Protein AF-A0A938KJ79-F1 (afdb_monomer_lite)

Sequence (194 aa):
GHGGDATPMFFPQIVSGIHYGGGETQPTRREFDVAIQGEGFFEVQRPDGSRVYTRSGEFRLRPDRTLVTSSGDEVMSDAGTPIVLLPNGGRVVINQDGMLAQGTAPLGRLAVRRIADTSQLRPVAGGYFVLPPGTPPPESVEDPELLQGYLEASNVTPLREMVDLVLISRAYEANQKVISSVEHQIQKTLDALG

Secondary structure (DSSP, 8-state):
--------------------S-PPEEE---TTBEEEESS-EEEEE-TTS-EEEES--BEEE-TTSBEEETT-PEEBBTTSSB-BPPTT---EEE-TT-EEEETTEEEEEB-EEE-S-GGG-EEETTTEEEPPTTSPPPEE-SS-EEEETEEE---S--TTTTS--SSSHHHHHHHHHHHHHHHHHHHHHHHT--

pLDDT: mean 75.23, std 18.81, range [36.97, 96.62]

Structure (mmCIF, N/CA/C/O backbone):
data_AF-A0A938KJ79-F1
#
_entry.id   AF-A0A938KJ79-F1
#
loop_
_atom_site.group_PDB
_atom_site.id
_atom_site.type_symbol
_atom_site.label_atom_id
_atom_site.label_alt_id
_atom_site.label_comp_id
_atom_site.label_asym_id
_atom_site.label_entity_id
_atom_site.label_seq_id
_atom_site.pdbx_PDB_ins_code
_atom_site.Cartn_x
_atom_site.Cartn_y
_atom_site.Cartn_z
_atom_site.occupancy
_atom_site.B_iso_or_equiv
_atom_site.auth_seq_id
_atom_site.auth_comp_id
_atom_site.auth_asym_id
_atom_site.auth_atom_id
_atom_site.pdbx_PDB_model_num
ATOM 1 N N . GLY A 1 1 ? 31.270 -58.008 -22.723 1.00 40.50 1 GLY A N 1
ATOM 2 C CA . GLY A 1 1 ? 31.380 -56.692 -23.376 1.00 40.50 1 GLY A CA 1
ATOM 3 C C . GLY A 1 1 ? 30.170 -55.873 -22.999 1.00 40.50 1 GLY A C 1
ATOM 4 O O . GLY A 1 1 ? 29.066 -56.362 -23.179 1.00 40.50 1 GLY A O 1
ATOM 5 N N . HIS A 1 2 ? 30.386 -54.707 -22.394 1.00 44.09 2 HIS A N 1
ATOM 6 C CA . HIS A 1 2 ? 29.352 -53.725 -22.068 1.00 44.09 2 HIS A CA 1
ATOM 7 C C . HIS A 1 2 ? 28.927 -52.963 -23.333 1.00 44.09 2 HIS A C 1
ATOM 9 O O . HIS A 1 2 ? 29.790 -52.519 -24.085 1.00 44.09 2 HIS A O 1
ATOM 15 N N . GLY A 1 3 ? 27.622 -52.793 -23.540 1.00 42.28 3 GLY A N 1
ATOM 16 C CA . GLY A 1 3 ? 27.045 -51.840 -24.489 1.00 42.28 3 GLY A CA 1
ATOM 17 C C . GLY A 1 3 ? 26.013 -51.018 -23.732 1.00 42.28 3 GLY A C 1
ATOM 18 O O . GLY A 1 3 ? 24.968 -51.548 -23.372 1.00 42.28 3 GLY A O 1
ATOM 19 N N . GLY A 1 4 ? 26.392 -49.788 -23.382 1.00 42.53 4 GLY A N 1
ATOM 20 C CA . GLY A 1 4 ? 25.652 -48.902 -22.490 1.00 42.53 4 GLY A CA 1
ATOM 21 C C . GLY A 1 4 ? 24.355 -48.385 -23.100 1.00 42.53 4 GLY A C 1
ATOM 22 O O . GLY A 1 4 ? 24.338 -47.888 -24.223 1.00 42.53 4 GLY A O 1
ATOM 23 N N . ASP A 1 5 ? 23.296 -48.495 -22.307 1.00 50.84 5 ASP A N 1
ATOM 24 C CA . ASP A 1 5 ? 22.014 -47.837 -22.504 1.00 50.84 5 ASP A CA 1
ATOM 25 C C . ASP A 1 5 ? 22.178 -46.353 -22.140 1.00 50.84 5 ASP A C 1
ATOM 27 O O . ASP A 1 5 ? 22.480 -46.007 -20.995 1.00 50.84 5 ASP A O 1
ATOM 31 N N . ALA A 1 6 ? 22.090 -45.473 -23.136 1.00 49.12 6 ALA A N 1
ATOM 32 C CA . ALA A 1 6 ? 22.179 -44.033 -22.940 1.00 49.12 6 ALA A CA 1
ATOM 33 C C . ALA A 1 6 ? 20.764 -43.464 -22.819 1.00 49.12 6 ALA A C 1
ATOM 35 O O . ALA A 1 6 ? 20.199 -42.951 -23.784 1.00 49.12 6 ALA A O 1
ATOM 36 N N . THR A 1 7 ? 20.197 -43.545 -21.617 1.00 59.78 7 THR A N 1
ATOM 37 C CA . THR A 1 7 ? 18.989 -42.801 -21.256 1.00 59.78 7 THR A CA 1
ATOM 38 C C . THR A 1 7 ? 19.276 -41.305 -21.414 1.00 59.78 7 THR A C 1
ATOM 40 O O . THR A 1 7 ? 20.198 -40.801 -20.762 1.00 59.78 7 THR A O 1
ATOM 43 N N . PRO A 1 8 ? 18.531 -40.554 -22.243 1.00 47.78 8 PRO A N 1
ATOM 44 C CA . PRO A 1 8 ? 18.705 -39.114 -22.296 1.00 47.78 8 PRO A CA 1
ATOM 45 C C . PRO A 1 8 ? 18.272 -38.529 -20.948 1.00 47.78 8 PRO A C 1
ATOM 47 O O . PRO A 1 8 ? 17.094 -38.547 -20.593 1.00 47.78 8 PRO A O 1
ATOM 50 N N . MET A 1 9 ? 19.244 -38.025 -20.180 1.00 50.53 9 MET A N 1
ATOM 51 C CA . MET A 1 9 ? 18.982 -37.173 -19.025 1.00 50.53 9 MET A CA 1
ATOM 52 C C . MET A 1 9 ? 18.268 -35.914 -19.518 1.00 50.53 9 MET A C 1
ATOM 54 O O . MET A 1 9 ? 18.884 -35.000 -20.067 1.00 50.53 9 MET A O 1
ATOM 58 N N . PHE A 1 10 ? 16.951 -35.875 -19.327 1.00 47.69 10 PHE A N 1
ATOM 59 C CA . PHE A 1 10 ? 16.182 -34.644 -19.380 1.00 47.69 10 PHE A CA 1
ATOM 60 C C . PHE A 1 10 ? 16.607 -33.777 -18.195 1.00 47.69 10 PHE A C 1
ATOM 62 O O . PHE A 1 10 ? 16.169 -33.987 -17.066 1.00 47.69 10 PHE A O 1
ATOM 69 N N . PHE A 1 11 ? 17.474 -32.801 -18.448 1.00 45.41 11 PHE A N 1
ATOM 70 C CA . PHE A 1 11 ? 17.645 -31.684 -17.531 1.00 45.41 11 PHE A CA 1
ATOM 71 C C . PHE A 1 11 ? 16.404 -30.795 -17.666 1.00 45.41 11 PHE A C 1
ATOM 73 O O . PHE A 1 11 ? 16.192 -30.249 -18.756 1.00 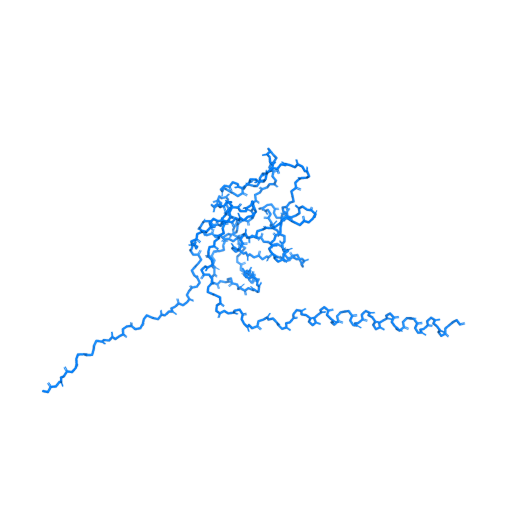45.41 11 PHE A O 1
ATOM 80 N N . PRO A 1 12 ? 15.563 -30.642 -16.624 1.00 38.25 12 PRO A N 1
ATOM 81 C CA . PRO A 1 12 ? 14.479 -29.676 -16.682 1.00 38.25 12 PRO A CA 1
ATOM 82 C C . PRO A 1 12 ? 15.095 -28.294 -16.909 1.00 38.25 12 PRO A C 1
ATOM 84 O O . PRO A 1 12 ? 15.898 -27.811 -16.111 1.00 38.25 12 PRO A O 1
ATOM 87 N N . GLN A 1 13 ? 14.760 -27.674 -18.040 1.00 39.69 13 GLN A N 1
ATOM 88 C CA . GLN A 1 13 ? 15.069 -26.272 -18.277 1.00 39.69 13 GLN A CA 1
ATOM 89 C C . GLN A 1 13 ? 14.256 -25.480 -17.254 1.00 39.69 13 GLN A C 1
ATOM 91 O O . GLN A 1 13 ? 13.028 -25.441 -17.339 1.00 39.69 13 GLN A O 1
ATOM 96 N N . ILE A 1 14 ? 14.922 -24.891 -16.260 1.00 36.97 14 ILE A N 1
ATOM 97 C CA . ILE A 1 14 ? 14.280 -23.959 -15.335 1.00 36.97 14 ILE A CA 1
ATOM 98 C C . ILE A 1 14 ? 13.974 -22.701 -16.149 1.00 36.97 14 ILE A C 1
ATOM 100 O O . ILE A 1 14 ? 14.779 -21.776 -16.233 1.00 36.97 14 ILE A O 1
ATOM 104 N N . VAL A 1 15 ? 12.811 -22.676 -16.794 1.00 37.69 15 VAL A N 1
ATOM 105 C CA . VAL A 1 15 ? 12.217 -21.425 -17.249 1.00 37.69 15 VAL A CA 1
ATOM 106 C C . VAL A 1 15 ? 11.801 -20.711 -15.972 1.00 37.69 15 VAL A C 1
ATOM 108 O O . VAL A 1 15 ? 10.790 -21.046 -15.364 1.00 37.69 15 VAL A O 1
ATOM 111 N N . SER A 1 16 ? 12.630 -19.777 -15.506 1.00 43.12 16 SER A N 1
ATOM 112 C CA . SER A 1 16 ? 12.266 -18.882 -14.410 1.00 43.12 16 SER A CA 1
ATOM 113 C C . SER A 1 16 ? 11.205 -17.910 -14.933 1.00 43.12 16 SER A C 1
ATOM 115 O O . SER A 1 16 ? 11.503 -16.797 -15.358 1.00 43.12 16 SER A O 1
ATOM 117 N N . GLY A 1 17 ? 9.962 -18.385 -14.990 1.00 39.59 17 GLY A N 1
ATOM 118 C CA . GLY A 1 17 ? 8.780 -17.551 -15.104 1.00 39.59 17 GLY A CA 1
ATOM 119 C C . GLY A 1 17 ? 8.444 -17.035 -13.713 1.00 39.59 17 GLY A C 1
ATOM 120 O O . GLY A 1 17 ? 8.368 -17.814 -12.764 1.00 39.59 17 GLY A O 1
ATOM 121 N N . ILE A 1 18 ? 8.280 -15.724 -13.569 1.00 44.69 18 ILE A N 1
ATOM 122 C CA . ILE A 1 18 ? 7.690 -15.167 -12.355 1.00 44.69 18 ILE A CA 1
ATOM 123 C C . ILE A 1 18 ? 6.227 -15.620 -12.367 1.00 44.69 18 ILE A C 1
ATOM 125 O O . ILE A 1 18 ? 5.431 -15.147 -13.177 1.00 44.69 18 ILE A O 1
ATOM 129 N N . HIS A 1 19 ? 5.892 -16.608 -11.540 1.00 44.25 19 HIS A N 1
ATOM 130 C CA . HIS A 1 19 ? 4.5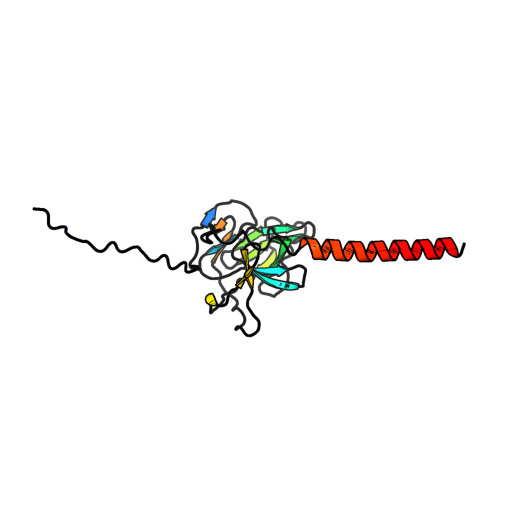25 -17.088 -11.401 1.00 44.25 19 HIS A CA 1
ATOM 131 C C . HIS A 1 19 ? 3.802 -16.183 -10.407 1.00 44.25 19 HIS A C 1
ATOM 133 O O . HIS A 1 19 ? 4.001 -16.286 -9.202 1.00 44.25 19 HIS A O 1
ATOM 139 N N . TYR A 1 20 ? 2.949 -15.301 -10.925 1.00 52.19 20 TYR A N 1
ATOM 140 C CA . TYR A 1 20 ? 2.082 -14.436 -10.120 1.00 52.19 20 TYR A CA 1
ATOM 141 C C . TYR A 1 20 ? 0.807 -15.163 -9.629 1.00 52.19 20 TYR A C 1
ATOM 143 O O . TYR A 1 20 ? -0.067 -14.546 -9.026 1.00 52.19 20 TYR A O 1
ATOM 151 N N . GLY A 1 21 ? 0.692 -16.481 -9.838 1.00 47.84 21 GLY A N 1
ATOM 152 C CA . GLY A 1 21 ? -0.309 -17.309 -9.156 1.00 47.84 21 GLY A CA 1
ATOM 153 C C . GLY A 1 21 ? 0.041 -17.419 -7.670 1.00 47.84 21 GLY A C 1
ATOM 154 O O . GLY A 1 21 ? 1.194 -17.702 -7.354 1.00 47.84 21 GLY A O 1
ATOM 155 N N . GLY A 1 22 ? -0.923 -17.116 -6.792 1.00 54.03 22 GLY A N 1
ATOM 156 C CA . GLY A 1 22 ? -0.725 -16.837 -5.361 1.00 54.03 22 GLY A CA 1
ATOM 157 C C . GLY A 1 22 ? 0.285 -17.735 -4.637 1.00 54.03 22 GLY A C 1
ATOM 158 O O . GLY A 1 22 ? 0.255 -18.960 -4.770 1.00 54.03 22 GLY A O 1
ATOM 159 N N . GLY A 1 23 ? 1.183 -17.108 -3.872 1.00 60.56 23 GLY A N 1
ATOM 160 C CA . GLY A 1 23 ? 2.089 -17.799 -2.957 1.00 60.56 23 GLY A CA 1
ATOM 161 C C . GLY A 1 23 ? 1.364 -18.406 -1.750 1.00 60.56 23 GLY A C 1
ATOM 162 O O . GLY A 1 23 ? 0.239 -18.035 -1.417 1.00 60.56 23 GLY A O 1
ATOM 163 N N . GLU A 1 24 ? 2.022 -19.350 -1.076 1.00 68.94 24 GLU A N 1
ATOM 164 C CA . GLU A 1 24 ? 1.551 -19.888 0.206 1.00 68.94 24 GLU A CA 1
ATOM 165 C C . GLU A 1 24 ? 1.448 -18.745 1.227 1.00 68.94 24 GLU A C 1
ATOM 167 O O . GLU A 1 24 ? 2.386 -17.972 1.363 1.00 68.94 24 GLU A O 1
ATOM 172 N N . THR A 1 25 ? 0.332 -18.574 1.932 1.00 76.12 25 THR A N 1
ATOM 173 C CA . THR A 1 25 ? 0.193 -17.488 2.917 1.00 76.12 25 THR A CA 1
ATOM 174 C C . THR A 1 25 ? 0.585 -17.965 4.312 1.00 76.12 25 THR A C 1
ATOM 176 O O . THR A 1 25 ? 0.246 -19.069 4.733 1.00 76.12 25 THR A O 1
ATOM 179 N N . GLN A 1 26 ? 1.309 -17.129 5.058 1.00 79.06 26 GLN A N 1
ATOM 180 C CA . GLN A 1 26 ? 1.762 -17.433 6.413 1.00 79.06 26 GLN A CA 1
ATOM 181 C C . GLN A 1 26 ? 1.067 -16.535 7.441 1.00 79.06 26 GLN A C 1
ATOM 183 O O . GLN A 1 26 ? 1.059 -15.313 7.274 1.00 79.06 26 GLN A O 1
ATOM 188 N N . PRO A 1 27 ? 0.511 -17.102 8.528 1.00 81.94 27 PRO A N 1
ATOM 189 C CA . PRO A 1 27 ? -0.109 -16.315 9.584 1.00 81.94 27 PRO A CA 1
ATOM 190 C C . PRO A 1 27 ? 0.950 -15.552 10.386 1.00 81.94 27 PRO A C 1
ATOM 192 O O . PRO A 1 27 ? 1.830 -16.151 11.005 1.00 81.94 27 PRO A O 1
ATOM 195 N N . THR A 1 28 ? 0.818 -14.231 10.463 1.00 83.69 28 THR A N 1
ATOM 196 C CA . THR A 1 28 ? 1.685 -13.358 11.272 1.00 83.69 28 THR A CA 1
ATOM 197 C C . THR A 1 28 ? 1.001 -12.848 12.535 1.00 83.69 28 THR A C 1
ATOM 199 O O . THR A 1 28 ? 1.676 -12.471 13.494 1.00 83.69 28 THR A O 1
ATOM 202 N N . ARG A 1 29 ? -0.342 -12.861 12.564 1.00 80.94 29 ARG A N 1
ATOM 203 C CA . ARG A 1 29 ? -1.186 -12.341 13.660 1.00 80.94 29 ARG A CA 1
ATOM 204 C C . ARG A 1 29 ? -0.973 -10.851 13.965 1.00 80.94 29 ARG A C 1
ATOM 206 O O . ARG A 1 29 ? -1.344 -10.388 15.044 1.00 80.94 29 ARG A O 1
ATOM 213 N N . ARG A 1 30 ? -0.396 -10.093 13.031 1.00 86.50 30 ARG A N 1
ATOM 214 C CA . ARG A 1 30 ? -0.276 -8.632 13.113 1.00 86.50 30 ARG A CA 1
ATOM 215 C C . ARG A 1 30 ? -1.496 -7.967 12.486 1.00 86.50 30 ARG A C 1
ATOM 217 O O . ARG A 1 30 ? -2.009 -8.431 11.479 1.00 86.50 30 ARG A O 1
ATOM 224 N N . GLU A 1 31 ? -1.958 -6.872 13.084 1.00 86.19 31 GLU A N 1
ATOM 225 C CA . GLU A 1 31 ? -3.207 -6.205 12.680 1.00 86.19 31 GLU A CA 1
ATOM 226 C C . GLU A 1 31 ? -3.162 -5.627 11.257 1.00 86.19 31 GLU A C 1
ATOM 228 O O . GLU A 1 31 ? -4.186 -5.592 10.581 1.00 86.19 31 GLU A O 1
ATOM 233 N N . PHE A 1 32 ? -1.985 -5.203 10.799 1.00 90.06 32 PHE A N 1
ATOM 234 C CA . PHE A 1 32 ? -1.803 -4.513 9.518 1.00 90.06 32 PHE A CA 1
ATOM 235 C C . PHE A 1 32 ? -1.155 -5.373 8.437 1.00 90.06 32 PHE A C 1
ATOM 237 O O . PHE A 1 32 ? -0.948 -4.890 7.328 1.00 90.06 32 PHE A O 1
ATOM 244 N N . ASP A 1 33 ? -0.848 -6.630 8.747 1.00 91.25 33 ASP A N 1
ATOM 245 C CA . ASP A 1 33 ? -0.339 -7.553 7.744 1.00 91.25 33 ASP A CA 1
ATOM 246 C C . ASP A 1 33 ? -1.525 -8.068 6.928 1.00 91.25 33 ASP A C 1
ATOM 248 O O . ASP A 1 33 ? -2.510 -8.547 7.498 1.00 91.25 33 ASP A O 1
ATOM 252 N N . VAL A 1 34 ? -1.459 -7.944 5.608 1.00 91.00 34 VAL A N 1
ATOM 253 C CA . VAL A 1 34 ? -2.528 -8.377 4.705 1.00 91.00 34 VAL A CA 1
ATOM 254 C C . VAL A 1 34 ? -1.930 -9.160 3.547 1.00 91.00 34 VAL A C 1
ATOM 256 O O . VAL A 1 34 ? -1.039 -8.677 2.857 1.00 91.00 34 VAL A O 1
ATOM 259 N N . ALA A 1 35 ? -2.446 -10.354 3.286 1.00 90.69 35 ALA A N 1
ATOM 260 C CA . ALA A 1 35 ? -2.100 -11.110 2.089 1.00 90.69 35 ALA A CA 1
ATOM 261 C C . ALA A 1 35 ? -3.214 -10.992 1.045 1.00 90.69 35 ALA A C 1
ATOM 263 O O . ALA A 1 35 ? -4.392 -10.958 1.402 1.00 90.69 35 ALA A O 1
ATOM 264 N N . ILE A 1 36 ? -2.840 -10.961 -0.235 1.00 89.75 36 ILE A N 1
ATOM 265 C CA . ILE A 1 36 ? -3.778 -11.122 -1.351 1.00 89.75 36 ILE A CA 1
ATOM 266 C C . ILE A 1 36 ? -3.838 -12.612 -1.678 1.00 89.75 36 ILE A C 1
ATOM 268 O O . ILE A 1 36 ? -2.816 -13.241 -1.944 1.00 89.75 36 ILE A O 1
ATOM 272 N N . GLN A 1 37 ? -5.035 -13.176 -1.677 1.00 85.00 37 GLN A N 1
ATOM 273 C CA . GLN A 1 37 ? -5.306 -14.503 -2.194 1.00 85.00 37 GLN A CA 1
ATOM 274 C C . GLN A 1 37 ? -5.720 -14.364 -3.667 1.00 85.00 37 GLN A C 1
ATOM 276 O O . GLN A 1 37 ? -6.691 -13.696 -4.005 1.00 85.00 37 GLN A O 1
ATOM 281 N N . GLY A 1 38 ? -4.930 -14.944 -4.573 1.00 82.31 38 GLY A N 1
ATOM 282 C CA . GLY A 1 38 ? -5.180 -14.873 -6.016 1.00 82.31 38 GLY A CA 1
ATOM 283 C C . GLY A 1 38 ? -4.369 -13.798 -6.744 1.00 82.31 38 GLY A C 1
ATOM 284 O O . GLY A 1 38 ? -3.188 -13.583 -6.464 1.00 82.31 38 GLY A O 1
ATOM 285 N N . GLU A 1 39 ? -4.972 -13.188 -7.763 1.00 82.50 39 GLU A N 1
ATOM 286 C CA . GLU A 1 39 ? -4.310 -12.212 -8.631 1.00 82.50 39 GLU A CA 1
ATOM 287 C C . GLU A 1 39 ? -4.536 -10.779 -8.156 1.00 82.50 39 GLU A C 1
ATOM 289 O O . GLU A 1 39 ? -5.630 -10.408 -7.739 1.00 82.50 39 GLU A O 1
ATOM 294 N N . GLY A 1 40 ? -3.502 -9.950 -8.285 1.00 88.62 40 GLY A N 1
ATOM 295 C CA . GLY A 1 40 ? -3.565 -8.548 -7.898 1.00 88.62 40 GLY A CA 1
ATOM 296 C C . GLY A 1 40 ? -2.306 -8.064 -7.198 1.00 88.62 40 GLY A C 1
ATOM 297 O O . GLY A 1 40 ? -1.429 -8.847 -6.813 1.00 88.62 40 GLY A O 1
ATOM 298 N N . PHE A 1 41 ? -2.238 -6.745 -7.069 1.00 91.50 41 PHE A N 1
ATOM 299 C CA . PHE A 1 41 ? -1.198 -6.011 -6.366 1.00 91.50 41 PHE A CA 1
ATOM 300 C C . PHE A 1 41 ? -1.840 -4.860 -5.595 1.00 91.50 41 PHE A C 1
ATOM 302 O O . PHE A 1 41 ? -2.771 -4.224 -6.091 1.00 91.50 41 PHE A O 1
ATOM 309 N N . PHE A 1 42 ? -1.319 -4.558 -4.414 1.00 94.56 42 PHE A N 1
ATOM 310 C CA . PHE A 1 42 ? -1.636 -3.329 -3.703 1.00 94.56 42 PHE A CA 1
ATOM 311 C C . PHE A 1 42 ? -1.046 -2.134 -4.448 1.00 94.56 42 PHE A C 1
ATOM 313 O O . PHE A 1 42 ? 0.128 -2.154 -4.822 1.00 94.56 42 PHE A O 1
ATOM 320 N N . GLU A 1 43 ? -1.843 -1.089 -4.640 1.00 95.50 43 GLU A N 1
ATOM 321 C CA . GLU A 1 43 ? -1.363 0.203 -5.124 1.00 95.50 43 GLU A CA 1
ATOM 322 C C . GLU A 1 43 ? -0.877 1.056 -3.947 1.00 95.50 43 GLU A C 1
ATOM 324 O O . GLU A 1 43 ? -1.578 1.238 -2.948 1.00 95.50 43 GLU A O 1
ATOM 329 N N . VAL A 1 44 ? 0.330 1.600 -4.073 1.00 95.56 44 VAL A N 1
ATOM 330 C CA . VAL A 1 44 ? 0.930 2.490 -3.078 1.00 95.56 44 VAL A CA 1
ATOM 331 C C . VAL A 1 44 ? 1.492 3.741 -3.751 1.00 95.56 44 VAL A C 1
ATOM 333 O O . VAL A 1 44 ? 1.827 3.738 -4.940 1.00 95.56 44 VAL A O 1
ATOM 336 N N . GLN A 1 45 ? 1.585 4.829 -2.995 1.00 94.31 45 GLN A N 1
ATOM 337 C CA . GLN A 1 45 ? 2.157 6.091 -3.439 1.00 94.31 45 GLN A CA 1
ATOM 338 C C . GLN A 1 45 ? 3.505 6.338 -2.789 1.00 94.31 45 GLN A C 1
ATOM 340 O O . GLN A 1 45 ? 3.636 6.360 -1.566 1.00 94.31 45 GLN A O 1
ATOM 345 N N . ARG A 1 46 ? 4.505 6.586 -3.627 1.00 90.62 46 ARG A N 1
ATOM 346 C CA . ARG A 1 46 ? 5.812 7.035 -3.166 1.00 90.62 46 ARG A CA 1
ATOM 347 C C . ARG A 1 46 ? 5.776 8.504 -2.738 1.00 90.62 46 ARG A C 1
ATOM 349 O O . ARG A 1 46 ? 4.926 9.256 -3.214 1.00 90.62 46 ARG A O 1
ATOM 356 N N . PRO A 1 47 ? 6.748 8.963 -1.931 1.00 87.88 47 PRO A N 1
ATOM 357 C CA . PRO A 1 47 ? 6.864 10.372 -1.551 1.00 87.88 47 PRO A CA 1
ATOM 358 C C . PRO A 1 47 ? 6.984 11.354 -2.729 1.00 87.88 47 PRO A C 1
ATOM 360 O O . PRO A 1 47 ? 6.667 12.529 -2.579 1.00 87.88 47 PRO A O 1
ATOM 363 N N . ASP A 1 48 ? 7.434 10.891 -3.901 1.00 86.00 48 ASP A N 1
ATOM 364 C CA . ASP A 1 48 ? 7.495 11.681 -5.140 1.00 86.00 48 ASP A CA 1
ATOM 365 C C . ASP A 1 48 ? 6.135 11.804 -5.862 1.00 86.00 48 ASP A C 1
ATOM 367 O O . ASP A 1 48 ? 6.039 12.442 -6.911 1.00 86.00 48 ASP A O 1
ATOM 371 N N . GLY A 1 49 ? 5.081 11.195 -5.310 1.00 87.62 49 GLY A N 1
ATOM 372 C CA . GLY A 1 49 ? 3.729 11.167 -5.855 1.00 87.62 49 GLY A CA 1
ATOM 373 C C . GLY A 1 49 ? 3.471 10.040 -6.859 1.00 87.62 49 GLY A C 1
ATOM 374 O O . GLY A 1 49 ? 2.317 9.851 -7.254 1.00 87.62 49 GLY A O 1
ATOM 375 N N . SER A 1 50 ? 4.491 9.274 -7.259 1.00 89.56 50 SER A N 1
ATOM 376 C CA . SER A 1 50 ? 4.343 8.183 -8.226 1.00 89.56 50 SER A CA 1
ATOM 377 C C . SER A 1 50 ? 3.580 6.989 -7.643 1.00 89.56 50 SER A C 1
ATOM 379 O O . SER A 1 50 ? 3.711 6.653 -6.463 1.00 89.56 50 SER A O 1
ATOM 381 N N . ARG A 1 51 ? 2.763 6.340 -8.483 1.00 91.69 51 ARG A N 1
ATOM 382 C CA . ARG A 1 51 ? 2.050 5.102 -8.140 1.00 91.69 51 ARG A CA 1
ATOM 383 C C . ARG A 1 51 ? 2.929 3.901 -8.452 1.00 91.69 51 ARG A C 1
ATOM 385 O O . ARG A 1 51 ? 3.418 3.768 -9.576 1.00 91.69 51 ARG A O 1
ATOM 392 N N . VAL A 1 52 ? 3.098 3.023 -7.475 1.00 92.69 52 VAL A N 1
ATOM 393 C CA . VAL A 1 52 ? 3.797 1.745 -7.632 1.00 92.69 52 VAL A CA 1
ATOM 394 C C . VAL A 1 52 ? 2.949 0.622 -7.047 1.00 92.69 52 VAL A C 1
ATOM 396 O O . VAL A 1 52 ? 2.036 0.863 -6.261 1.00 92.69 52 VAL A O 1
ATOM 399 N N . TYR A 1 53 ? 3.239 -0.610 -7.449 1.00 92.50 53 TYR A N 1
ATOM 400 C CA . TYR A 1 53 ? 2.440 -1.779 -7.093 1.00 92.50 53 TYR A CA 1
ATOM 401 C C . TYR A 1 53 ? 3.275 -2.767 -6.283 1.00 92.50 53 TYR A C 1
ATOM 403 O O . TYR A 1 53 ? 4.469 -2.912 -6.533 1.00 92.50 53 TYR A O 1
ATOM 411 N N . THR A 1 54 ? 2.684 -3.464 -5.319 1.00 90.50 54 THR A N 1
ATOM 412 C CA . THR A 1 54 ? 3.386 -4.485 -4.525 1.00 90.50 54 THR A CA 1
ATOM 413 C C . THR A 1 54 ? 2.468 -5.626 -4.123 1.00 90.50 54 THR A C 1
ATOM 415 O O . THR A 1 54 ? 1.258 -5.454 -4.023 1.00 90.50 54 THR A O 1
ATOM 418 N N . ARG A 1 55 ? 3.047 -6.799 -3.872 1.00 88.94 55 ARG A N 1
ATOM 419 C CA . ARG A 1 55 ? 2.366 -7.893 -3.162 1.00 88.94 55 ARG A CA 1
ATOM 420 C C . ARG A 1 55 ? 2.703 -7.954 -1.679 1.00 88.94 55 ARG A C 1
ATOM 422 O O . ARG A 1 55 ? 2.028 -8.643 -0.923 1.00 88.94 55 ARG A O 1
ATOM 429 N N . SER A 1 56 ? 3.714 -7.207 -1.245 1.00 87.69 56 SER A N 1
ATOM 430 C CA . SER A 1 56 ? 4.086 -7.117 0.159 1.00 87.69 56 SER A CA 1
ATOM 431 C C . SER A 1 56 ? 3.028 -6.324 0.918 1.00 87.69 56 SER A C 1
ATOM 433 O O . SER A 1 56 ? 2.992 -5.099 0.830 1.00 87.69 56 SER A O 1
ATOM 435 N N . GLY A 1 57 ? 2.188 -7.014 1.682 1.00 90.31 57 GLY A N 1
ATOM 436 C CA . GLY A 1 57 ? 1.206 -6.374 2.555 1.00 90.31 57 GLY A CA 1
ATOM 437 C C . GLY A 1 57 ? 1.649 -6.254 4.009 1.00 90.31 57 GLY A C 1
ATOM 438 O O . GLY A 1 57 ? 0.808 -6.281 4.899 1.00 90.31 57 GLY A O 1
ATOM 439 N N . GLU A 1 58 ? 2.957 -6.141 4.278 1.00 91.06 58 GLU A N 1
ATOM 440 C CA . GLU A 1 58 ? 3.450 -5.737 5.603 1.00 91.06 58 GLU A CA 1
ATOM 441 C C . GLU A 1 58 ? 3.275 -4.218 5.752 1.00 91.06 58 GLU A C 1
ATOM 443 O O . GLU A 1 58 ? 4.163 -3.429 5.401 1.00 91.06 58 GLU A O 1
ATOM 448 N N . PHE A 1 59 ? 2.114 -3.802 6.258 1.00 93.12 59 PHE A N 1
ATOM 449 C CA . PHE A 1 59 ? 1.809 -2.393 6.476 1.00 93.12 59 PHE A CA 1
ATOM 450 C C . PHE A 1 59 ? 2.052 -1.961 7.922 1.00 93.12 59 PHE A C 1
ATOM 452 O O . PHE A 1 59 ? 2.094 -2.750 8.868 1.00 93.12 59 PHE A O 1
ATOM 459 N N . ARG A 1 60 ? 2.246 -0.657 8.102 1.00 91.56 60 ARG A N 1
ATOM 460 C CA . ARG A 1 60 ? 2.523 -0.006 9.380 1.00 91.56 60 ARG A CA 1
ATOM 461 C C . ARG A 1 60 ? 1.757 1.298 9.468 1.00 91.56 60 ARG A C 1
ATOM 463 O O . ARG A 1 60 ? 1.442 1.925 8.463 1.00 91.56 60 ARG A O 1
ATOM 470 N N . LEU A 1 61 ? 1.495 1.724 10.695 1.00 91.50 61 LEU A N 1
ATOM 471 C CA . LEU A 1 61 ? 0.873 3.010 10.958 1.00 91.50 61 LEU A CA 1
ATOM 472 C C . LEU A 1 61 ? 1.955 4.058 11.232 1.00 91.50 61 LEU A C 1
ATOM 474 O O . LEU A 1 61 ? 2.752 3.904 12.161 1.00 91.50 61 LEU A O 1
ATOM 478 N N . ARG A 1 62 ? 1.987 5.122 10.432 1.00 90.00 62 ARG A N 1
ATOM 479 C CA . ARG A 1 62 ? 2.857 6.286 10.645 1.00 90.00 62 ARG A CA 1
ATOM 480 C C . ARG A 1 62 ? 2.263 7.192 11.755 1.00 90.00 62 ARG A C 1
ATOM 482 O O . ARG A 1 62 ? 1.069 7.089 12.041 1.00 90.00 62 ARG A O 1
ATOM 489 N N . PRO A 1 63 ? 3.049 8.063 12.434 1.00 89.19 63 PRO A N 1
ATOM 490 C CA . PRO A 1 63 ? 2.533 8.924 13.513 1.00 89.19 63 PRO A CA 1
ATOM 491 C C . PRO A 1 63 ? 1.375 9.862 13.133 1.00 89.19 63 PRO A C 1
ATOM 493 O O . PRO A 1 63 ? 0.571 10.222 13.988 1.00 89.19 63 PRO A O 1
ATOM 496 N N . ASP A 1 64 ? 1.271 10.230 11.858 1.00 87.75 64 ASP A N 1
ATOM 497 C CA . ASP A 1 64 ? 0.152 10.979 11.267 1.00 87.75 64 ASP A CA 1
ATOM 498 C C . ASP A 1 64 ? -1.110 10.120 11.049 1.00 87.75 64 ASP A C 1
ATOM 500 O O . ASP A 1 64 ? -2.129 10.625 10.587 1.00 87.75 64 ASP A O 1
ATOM 504 N N . ARG A 1 65 ? -1.062 8.839 11.440 1.00 91.31 65 ARG A N 1
ATOM 505 C CA . ARG A 1 65 ? -2.108 7.819 11.284 1.00 91.31 65 ARG A CA 1
ATOM 506 C C . ARG A 1 65 ? -2.326 7.357 9.844 1.00 91.31 65 ARG A C 1
ATOM 508 O O . ARG A 1 65 ? -3.332 6.698 9.577 1.00 91.31 65 ARG A O 1
ATOM 515 N N . THR A 1 66 ? -1.394 7.645 8.944 1.00 93.25 66 THR A N 1
ATOM 516 C CA . THR A 1 66 ? -1.417 7.131 7.574 1.00 93.25 66 THR A CA 1
ATOM 517 C C . THR A 1 66 ? -0.919 5.687 7.557 1.00 93.25 66 THR A C 1
ATOM 519 O O . THR A 1 66 ? 0.087 5.354 8.196 1.00 93.25 66 THR A O 1
ATOM 522 N N . LEU A 1 67 ? -1.630 4.815 6.845 1.00 93.50 67 LEU A N 1
ATOM 523 C CA . LEU A 1 67 ? -1.194 3.448 6.592 1.00 93.50 67 LEU A CA 1
ATOM 524 C C . LEU A 1 67 ? -0.106 3.470 5.516 1.00 93.50 67 LEU A C 1
ATOM 526 O O . LEU A 1 67 ? -0.309 3.988 4.419 1.00 93.50 67 LEU A O 1
ATOM 530 N N . VAL A 1 68 ? 1.056 2.918 5.842 1.00 93.81 68 VAL A N 1
ATOM 531 C CA . VAL A 1 68 ? 2.242 2.934 4.985 1.00 93.81 68 VAL A CA 1
ATOM 532 C C . VAL A 1 68 ? 2.876 1.552 4.885 1.00 93.81 68 VAL A C 1
ATOM 534 O O . VAL A 1 68 ? 2.673 0.702 5.749 1.00 93.81 68 VAL A O 1
ATOM 537 N N . THR A 1 69 ? 3.678 1.313 3.857 1.00 91.56 69 THR A N 1
ATOM 538 C CA . THR A 1 69 ? 4.514 0.112 3.742 1.00 91.56 69 THR A CA 1
ATOM 539 C C . THR A 1 69 ? 5.708 0.158 4.701 1.00 91.56 69 THR A C 1
ATOM 541 O O . THR A 1 69 ? 5.991 1.174 5.343 1.00 91.56 69 THR A O 1
ATOM 544 N N . SER A 1 70 ? 6.477 -0.931 4.769 1.00 87.06 70 SER A N 1
ATOM 545 C CA . SER A 1 70 ? 7.749 -0.979 5.502 1.00 87.06 70 SER A CA 1
ATOM 546 C C . SER A 1 70 ? 8.786 0.048 5.016 1.00 87.06 70 SER A C 1
ATOM 548 O O . SER A 1 70 ? 9.605 0.500 5.818 1.00 87.06 70 SER A O 1
ATOM 550 N N . SER A 1 71 ? 8.724 0.455 3.742 1.00 85.06 71 SER A N 1
ATOM 551 C CA . SER A 1 71 ? 9.548 1.521 3.150 1.00 85.06 71 SER A CA 1
ATOM 552 C C . SER A 1 71 ? 8.991 2.930 3.382 1.00 85.06 71 SER A C 1
ATOM 554 O O . SER A 1 71 ? 9.663 3.911 3.071 1.00 85.06 71 SER A O 1
ATOM 556 N N . GLY A 1 72 ? 7.796 3.044 3.966 1.00 88.19 72 GLY A N 1
ATOM 557 C CA . GLY A 1 72 ? 7.140 4.315 4.248 1.00 88.19 72 GLY A CA 1
ATOM 558 C C . GLY A 1 72 ? 6.308 4.866 3.091 1.00 88.19 72 GLY A C 1
ATOM 559 O O . GLY A 1 72 ? 5.918 6.025 3.173 1.00 88.19 72 GLY A O 1
ATOM 560 N N . ASP A 1 73 ? 6.017 4.075 2.058 1.00 91.94 73 ASP A N 1
ATOM 561 C CA . ASP A 1 73 ? 5.139 4.472 0.950 1.00 91.94 73 ASP A CA 1
ATOM 562 C C . ASP A 1 73 ? 3.669 4.386 1.379 1.00 91.94 73 ASP A C 1
ATOM 564 O O . ASP A 1 73 ? 3.295 3.489 2.131 1.00 91.94 73 ASP A O 1
ATOM 568 N N . GLU A 1 74 ? 2.828 5.315 0.939 1.00 95.81 74 GLU A N 1
ATOM 569 C CA . GLU A 1 74 ? 1.445 5.438 1.409 1.00 95.81 74 GLU A CA 1
ATOM 570 C C . GLU A 1 74 ? 0.536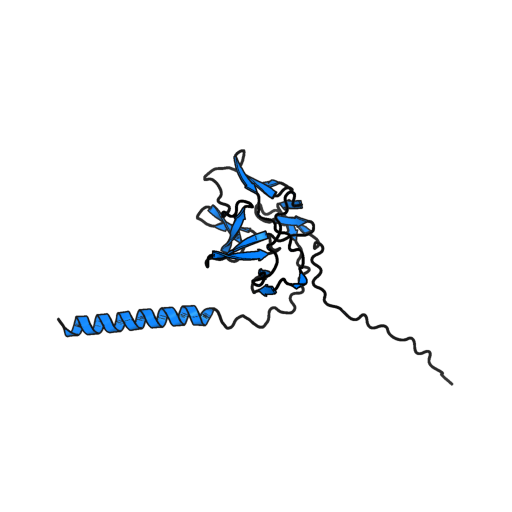 4.414 0.735 1.00 95.81 74 GLU A C 1
ATOM 572 O O . GLU A 1 74 ? 0.518 4.291 -0.488 1.00 95.81 74 GLU A O 1
ATOM 577 N N . VAL A 1 75 ? -0.235 3.672 1.529 1.00 96.06 75 VAL A N 1
ATOM 578 C CA . VAL A 1 75 ? -1.173 2.677 1.006 1.00 96.06 75 VAL A CA 1
ATOM 579 C C . VAL A 1 75 ? -2.419 3.382 0.495 1.00 96.06 75 VAL A C 1
ATOM 581 O O . VAL A 1 75 ? -3.047 4.166 1.214 1.00 96.06 75 VAL A O 1
ATOM 584 N N . MET A 1 76 ? -2.785 3.088 -0.749 1.00 96.62 76 MET A N 1
ATOM 585 C CA . MET A 1 76 ? -3.885 3.764 -1.417 1.00 96.62 76 MET A CA 1
ATOM 586 C C . MET A 1 76 ? -5.214 3.064 -1.175 1.00 96.62 76 MET A C 1
ATOM 588 O O . MET A 1 76 ? -5.302 1.836 -1.102 1.00 96.62 76 MET A O 1
ATOM 592 N N . SER A 1 77 ? -6.269 3.865 -1.081 1.00 95.00 77 SER A N 1
ATOM 593 C CA . SER A 1 77 ? -7.639 3.389 -1.208 1.00 95.00 77 SER A CA 1
ATOM 594 C C . SER A 1 77 ? -8.049 3.299 -2.676 1.00 95.00 77 SER A C 1
ATOM 596 O O . SER A 1 77 ? -7.478 3.984 -3.527 1.00 95.00 77 SER A O 1
ATOM 598 N N . ASP A 1 78 ? -9.070 2.500 -2.986 1.00 91.62 78 ASP A N 1
ATOM 599 C CA . ASP A 1 78 ? -9.620 2.384 -4.346 1.00 91.62 78 ASP A CA 1
ATOM 600 C C . ASP A 1 78 ? -10.126 3.737 -4.898 1.00 91.62 78 ASP A C 1
ATOM 602 O O . ASP A 1 78 ? -10.053 3.991 -6.098 1.00 91.62 78 ASP A O 1
ATOM 606 N N . ALA A 1 79 ? -10.497 4.671 -4.011 1.00 89.12 79 ALA A N 1
ATOM 607 C CA . ALA A 1 79 ? -10.832 6.057 -4.350 1.00 89.12 79 ALA A CA 1
ATOM 608 C C . ALA A 1 79 ? -9.612 6.932 -4.726 1.00 89.12 79 ALA A C 1
ATOM 610 O O . ALA A 1 79 ? -9.766 8.114 -5.034 1.00 89.12 79 ALA A O 1
ATOM 611 N N . GLY A 1 80 ? -8.394 6.386 -4.687 1.00 90.19 80 GLY A N 1
ATOM 612 C CA . GLY A 1 80 ? -7.161 7.071 -5.076 1.00 90.19 80 GLY A CA 1
ATOM 613 C C . GLY A 1 80 ? -6.572 7.999 -4.009 1.00 90.19 80 GLY A C 1
ATOM 614 O O . GLY A 1 80 ? -5.674 8.785 -4.324 1.00 90.19 80 GLY A O 1
ATOM 615 N N . THR A 1 81 ? -7.029 7.911 -2.756 1.00 93.81 81 THR A N 1
ATOM 616 C CA . THR A 1 81 ? -6.507 8.684 -1.611 1.00 93.81 81 THR A CA 1
ATOM 617 C C . THR A 1 81 ? -5.781 7.790 -0.598 1.00 93.81 81 THR A C 1
ATOM 619 O O . THR A 1 81 ? -6.160 6.623 -0.458 1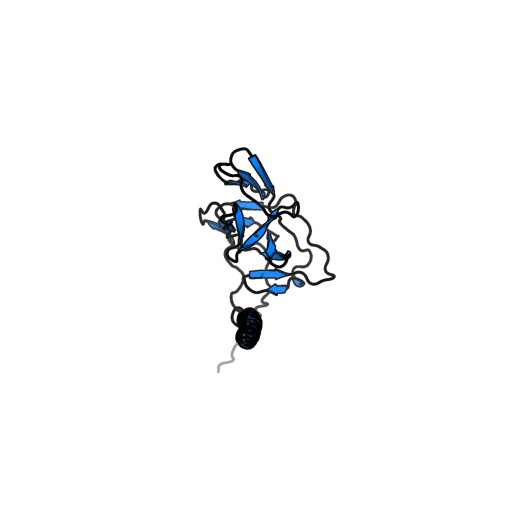.00 93.81 81 THR A O 1
ATOM 622 N N . PRO A 1 82 ? -4.745 8.290 0.103 1.00 94.31 82 PRO A N 1
ATOM 623 C CA . PRO A 1 82 ? -4.076 7.529 1.156 1.00 94.31 82 PRO A CA 1
ATOM 624 C C . PRO A 1 82 ? -5.044 7.114 2.265 1.00 94.31 82 PRO A C 1
ATOM 626 O O . PRO A 1 82 ? -5.954 7.867 2.626 1.00 94.31 82 PRO A O 1
ATOM 629 N N . ILE A 1 83 ? -4.840 5.928 2.832 1.00 93.50 83 ILE A N 1
ATOM 630 C CA . ILE A 1 83 ? -5.653 5.446 3.950 1.00 93.50 83 ILE A CA 1
ATOM 631 C C . ILE A 1 83 ? -5.150 6.068 5.252 1.00 93.50 83 ILE A C 1
ATOM 633 O O . ILE A 1 83 ? -4.027 5.810 5.684 1.00 93.50 83 ILE A O 1
ATOM 637 N N . VAL A 1 84 ? -6.011 6.846 5.910 1.00 93.56 84 VAL A N 1
ATOM 638 C CA . VAL A 1 84 ? -5.726 7.490 7.199 1.00 93.56 84 VAL A CA 1
ATOM 639 C C . VAL A 1 84 ? -6.715 6.995 8.251 1.00 93.56 84 VAL A C 1
ATOM 641 O O . VAL A 1 84 ? -7.929 7.041 8.056 1.00 93.56 84 VAL A O 1
ATOM 644 N N . LEU A 1 85 ? -6.204 6.514 9.384 1.00 91.50 85 LEU A N 1
ATOM 645 C CA . LEU A 1 85 ? -7.020 5.981 10.476 1.00 91.50 85 LEU A CA 1
ATOM 646 C C . LEU A 1 85 ? -7.556 7.103 11.375 1.00 91.50 85 LEU A C 1
ATOM 648 O O . LEU A 1 85 ? -6.867 8.086 11.647 1.00 91.50 85 LEU A O 1
ATOM 652 N N . LEU A 1 86 ? -8.744 6.917 11.954 1.00 89.31 86 LEU A N 1
ATOM 653 C CA . LEU A 1 86 ? -9.402 7.909 12.812 1.00 89.31 86 LEU A CA 1
ATOM 654 C C . LEU A 1 86 ? -8.849 7.904 14.239 1.00 89.31 86 LEU A C 1
ATOM 656 O O . LEU A 1 86 ? -8.696 6.824 14.818 1.00 89.31 86 LEU A O 1
ATOM 660 N N . PRO A 1 87 ? -8.598 9.072 14.864 1.00 82.75 87 PRO A N 1
ATOM 661 C CA . PRO A 1 87 ? -8.241 9.152 16.278 1.00 82.75 87 PRO A CA 1
ATOM 662 C C . PRO A 1 87 ? -9.299 8.476 17.146 1.00 82.75 87 PRO A C 1
ATOM 664 O O . PRO A 1 87 ? -10.475 8.807 17.080 1.00 82.75 87 PRO A O 1
ATOM 667 N N . ASN A 1 88 ? -8.859 7.504 17.952 1.00 78.25 88 ASN A N 1
ATOM 668 C CA . ASN A 1 88 ? -9.706 6.699 18.837 1.00 78.25 88 ASN A CA 1
ATOM 669 C C . ASN A 1 88 ? -10.795 5.864 18.131 1.00 78.25 88 ASN A C 1
ATOM 671 O O . ASN A 1 88 ? -11.761 5.472 18.776 1.00 78.25 88 ASN A O 1
ATOM 675 N N . GLY A 1 89 ? -10.638 5.534 16.843 1.00 73.19 89 GLY A N 1
ATOM 676 C CA . GLY A 1 89 ? -11.634 4.755 16.092 1.00 73.19 89 GLY A CA 1
ATOM 677 C C . GLY A 1 89 ? -11.793 3.290 16.527 1.00 73.19 89 GLY A C 1
ATOM 678 O O . GLY A 1 89 ? -12.667 2.594 16.024 1.00 73.19 89 GLY A O 1
ATOM 679 N N . GLY A 1 90 ? -10.968 2.799 17.457 1.00 82.56 90 GLY A N 1
ATOM 680 C CA . GLY A 1 90 ? -10.983 1.407 17.911 1.00 82.56 90 GLY A CA 1
ATOM 681 C C . GLY A 1 90 ? -10.120 0.480 17.049 1.00 82.56 90 GLY A C 1
ATOM 682 O O . GLY A 1 90 ? -9.162 0.924 16.410 1.00 82.56 90 GLY A O 1
ATOM 683 N N . ARG A 1 91 ? -10.446 -0.818 17.078 1.00 85.44 91 ARG A N 1
ATOM 684 C CA . ARG A 1 91 ? -9.726 -1.884 16.361 1.00 85.44 91 ARG A CA 1
ATOM 685 C C . ARG A 1 91 ? -9.914 -1.754 14.850 1.00 85.44 91 ARG A C 1
ATOM 687 O O . ARG A 1 91 ? -11.039 -1.516 14.407 1.00 85.44 91 ARG A O 1
ATOM 694 N N . VAL A 1 92 ? -8.846 -1.963 14.081 1.00 88.75 92 VAL A N 1
ATOM 695 C CA . VAL A 1 92 ? -8.906 -1.997 12.615 1.00 88.75 92 VAL A CA 1
ATOM 696 C C . VAL A 1 92 ? -9.256 -3.403 12.145 1.00 88.75 92 VAL A C 1
ATOM 698 O O . VAL A 1 92 ? -8.656 -4.397 12.563 1.00 88.75 92 VAL A O 1
ATOM 701 N N . VAL A 1 93 ? -10.242 -3.480 11.264 1.00 90.56 93 VAL A N 1
ATOM 702 C CA . VAL A 1 93 ? -10.672 -4.709 10.606 1.00 90.56 93 VAL A CA 1
ATOM 703 C C . VAL A 1 93 ? -10.579 -4.491 9.107 1.00 90.56 93 VAL A C 1
ATOM 705 O O . VAL A 1 93 ? -11.029 -3.466 8.595 1.00 90.56 93 VAL A O 1
ATOM 708 N N . ILE A 1 94 ? -9.975 -5.456 8.423 1.00 90.50 94 ILE A N 1
ATOM 709 C CA . ILE A 1 94 ? -9.897 -5.497 6.967 1.00 90.50 94 ILE A CA 1
ATOM 710 C C . ILE A 1 94 ? -10.681 -6.730 6.548 1.00 90.50 94 ILE A C 1
ATOM 712 O O . ILE A 1 94 ? -10.296 -7.855 6.870 1.00 90.50 94 ILE A O 1
ATOM 716 N N . ASN A 1 95 ? -11.819 -6.506 5.901 1.00 89.12 95 ASN A N 1
ATOM 717 C CA . ASN A 1 95 ? -12.656 -7.588 5.406 1.00 89.12 95 ASN A CA 1
ATOM 718 C C . ASN A 1 95 ? -12.000 -8.265 4.200 1.00 89.12 95 ASN A C 1
ATOM 720 O O . ASN A 1 95 ? -11.086 -7.716 3.583 1.00 89.12 95 ASN A O 1
ATOM 724 N N . GLN A 1 96 ? -12.501 -9.449 3.846 1.00 88.12 96 GLN A N 1
ATOM 725 C CA . GLN A 1 96 ? -11.993 -10.190 2.694 1.00 88.12 96 GLN A CA 1
ATOM 726 C C . GLN A 1 96 ? -12.130 -9.393 1.401 1.00 88.12 96 GLN A C 1
ATOM 728 O O . GLN A 1 96 ? -11.178 -9.364 0.641 1.00 88.12 96 GLN A O 1
ATOM 733 N N . ASP A 1 97 ? -13.220 -8.644 1.228 1.00 85.31 97 ASP A N 1
ATOM 734 C CA . ASP A 1 97 ? -13.443 -7.746 0.088 1.00 85.31 97 ASP A CA 1
ATOM 735 C C . ASP A 1 97 ? -12.509 -6.510 0.078 1.00 85.31 97 ASP A C 1
ATOM 737 O O . ASP A 1 97 ? -12.524 -5.682 -0.831 1.00 85.31 97 ASP A O 1
ATOM 741 N N . GLY A 1 98 ? -11.669 -6.352 1.100 1.00 87.56 98 GLY A N 1
ATOM 742 C CA . GLY A 1 98 ? -10.714 -5.260 1.231 1.00 87.56 98 GLY A CA 1
ATOM 743 C C . GLY A 1 98 ? -11.279 -3.968 1.803 1.00 87.56 98 GLY A C 1
ATOM 744 O O . GLY A 1 98 ? -10.528 -2.995 1.934 1.00 87.56 98 GLY A O 1
ATOM 745 N N . MET A 1 99 ? -12.557 -3.934 2.192 1.00 91.19 99 MET A N 1
ATOM 746 C CA . MET A 1 99 ? -13.106 -2.854 3.001 1.00 91.19 99 MET A CA 1
ATOM 747 C C . MET A 1 99 ? -12.414 -2.800 4.366 1.00 91.19 99 MET A C 1
ATOM 749 O O . MET A 1 99 ? -12.416 -3.753 5.148 1.00 91.19 99 MET A O 1
ATOM 753 N N . LEU A 1 100 ? -11.827 -1.644 4.643 1.00 91.38 100 LEU A N 1
ATOM 754 C CA . LEU A 1 100 ? -11.145 -1.301 5.874 1.00 91.38 100 LEU A CA 1
ATOM 755 C C . LEU A 1 100 ? -12.089 -0.472 6.747 1.00 91.38 100 LEU A C 1
ATOM 757 O O . LEU A 1 100 ? -12.604 0.575 6.341 1.00 91.38 100 LEU A O 1
ATOM 761 N N . ALA A 1 101 ? -12.310 -0.944 7.967 1.00 90.19 101 ALA A N 1
ATOM 762 C CA . ALA A 1 101 ? -13.143 -0.291 8.962 1.00 90.19 101 ALA A CA 1
ATOM 763 C C . ALA A 1 101 ? -12.396 -0.174 10.291 1.00 90.19 101 ALA A C 1
ATOM 765 O O . ALA A 1 101 ? -11.562 -1.009 10.642 1.00 90.19 101 ALA A O 1
ATOM 766 N N . GLN A 1 102 ? -12.719 0.868 11.047 1.00 89.69 102 GLN A N 1
ATOM 767 C CA . GLN A 1 102 ? -12.220 1.071 12.396 1.00 89.69 102 GLN A CA 1
ATOM 768 C C . GLN A 1 102 ? -13.404 1.140 13.360 1.00 89.69 102 GLN A C 1
ATOM 770 O O . GLN A 1 102 ? -14.221 2.061 13.295 1.00 89.69 102 GLN A O 1
ATOM 775 N N . GLY A 1 103 ? -13.540 0.124 14.215 1.00 85.75 103 GLY A N 1
ATOM 776 C CA . GLY A 1 103 ? -14.739 -0.044 15.037 1.00 85.75 103 GLY A CA 1
ATOM 777 C C . GLY A 1 103 ? -15.987 -0.209 14.162 1.00 85.75 103 GLY A C 1
ATOM 778 O O . GLY A 1 103 ? -16.137 -1.222 13.486 1.00 85.75 103 GLY A O 1
ATOM 779 N N . THR A 1 104 ? -16.878 0.784 14.175 1.00 83.19 104 THR A N 1
ATOM 780 C CA . THR A 1 104 ? -18.082 0.834 13.324 1.00 83.19 104 THR A CA 1
ATOM 781 C C . THR A 1 104 ? -17.951 1.791 12.135 1.00 83.19 104 THR A C 1
ATOM 783 O O . THR A 1 104 ? -18.869 1.876 11.321 1.00 83.19 104 THR A O 1
ATOM 786 N N . ALA A 1 105 ? -16.839 2.524 12.027 1.00 87.12 105 ALA A N 1
ATOM 787 C CA . ALA A 1 105 ? -16.634 3.534 10.998 1.00 87.12 105 ALA A CA 1
ATOM 788 C C . ALA A 1 105 ? -15.902 2.940 9.778 1.00 87.12 105 ALA A C 1
ATOM 790 O O . ALA A 1 105 ? -14.773 2.465 9.924 1.00 87.12 105 ALA A O 1
ATOM 791 N N . PRO A 1 106 ? -16.492 2.975 8.571 1.00 89.50 106 PRO A N 1
ATOM 792 C CA . PRO A 1 106 ? -15.791 2.587 7.352 1.00 89.50 106 PRO A CA 1
ATOM 793 C C . PRO A 1 106 ? -14.760 3.657 6.963 1.00 89.50 106 PRO A C 1
ATOM 795 O O . PRO A 1 106 ? -15.088 4.842 6.929 1.00 89.50 106 PRO A O 1
ATOM 798 N N . LEU A 1 107 ? -13.524 3.250 6.665 1.00 88.44 107 LEU A N 1
ATOM 799 C CA . LEU A 1 107 ? -12.440 4.157 6.254 1.00 88.44 107 LEU A CA 1
ATOM 800 C C . LEU A 1 107 ? -12.188 4.143 4.743 1.00 88.44 107 LEU A C 1
ATOM 802 O O . LEU A 1 107 ? -11.657 5.108 4.202 1.00 88.44 107 LEU A O 1
ATOM 806 N N . GLY A 1 108 ? -12.572 3.067 4.058 1.00 89.88 108 GLY A N 1
ATOM 807 C CA . GLY A 1 108 ? -12.406 2.914 2.614 1.00 89.88 108 GLY A CA 1
ATOM 808 C C . GLY A 1 108 ? -12.089 1.473 2.242 1.00 89.88 108 GLY A C 1
ATOM 809 O O . GLY A 1 108 ? -12.134 0.592 3.092 1.00 89.88 108 GLY A O 1
ATOM 810 N N . ARG A 1 109 ? -11.762 1.228 0.975 1.00 93.06 109 ARG A N 1
ATOM 811 C CA . ARG A 1 109 ? -11.322 -0.082 0.475 1.00 93.06 109 ARG A CA 1
ATOM 812 C C . ARG A 1 109 ? -9.869 0.009 0.033 1.00 93.06 109 ARG A C 1
ATOM 814 O O . ARG A 1 109 ? -9.511 1.009 -0.583 1.00 93.06 109 ARG A O 1
ATOM 821 N N . LEU A 1 110 ? -9.053 -1.000 0.332 1.00 94.62 110 LEU A N 1
ATOM 822 C CA . LEU A 1 110 ? -7.679 -1.091 -0.173 1.00 94.62 110 LEU A CA 1
ATOM 823 C C . LEU A 1 110 ? -7.671 -1.118 -1.707 1.00 94.62 110 LEU A C 1
ATOM 825 O O . LEU A 1 110 ? -8.430 -1.870 -2.315 1.00 94.62 110 LEU A O 1
ATOM 829 N N . ALA A 1 111 ? -6.807 -0.320 -2.334 1.00 95.00 111 ALA A N 1
ATOM 830 C CA . ALA A 1 111 ? -6.633 -0.344 -3.781 1.00 95.00 111 ALA A CA 1
ATOM 831 C C . ALA A 1 111 ? -5.893 -1.618 -4.198 1.00 95.00 111 ALA A C 1
ATOM 833 O O . ALA A 1 111 ? -4.668 -1.708 -4.079 1.00 95.00 111 ALA A O 1
ATOM 834 N N . VAL A 1 112 ? -6.642 -2.589 -4.715 1.00 94.38 112 VAL A N 1
ATOM 835 C CA . VAL A 1 112 ? -6.092 -3.792 -5.337 1.00 94.38 112 VAL A CA 1
ATOM 836 C C . VAL A 1 112 ? -6.269 -3.682 -6.842 1.00 94.38 112 VAL A C 1
ATOM 838 O O . VAL A 1 112 ? -7.371 -3.480 -7.353 1.00 94.38 112 VAL A O 1
ATOM 841 N N . ARG A 1 113 ? -5.155 -3.795 -7.558 1.00 93.75 113 ARG A N 1
ATOM 842 C CA . ARG A 1 113 ? -5.075 -3.608 -9.002 1.00 93.75 113 ARG A CA 1
ATOM 843 C C . ARG A 1 113 ? -4.708 -4.910 -9.693 1.00 93.75 113 ARG A C 1
ATOM 845 O O . ARG A 1 113 ? -3.716 -5.547 -9.331 1.00 93.75 113 ARG A O 1
ATOM 852 N N . ARG A 1 114 ? -5.475 -5.285 -10.718 1.00 90.81 114 ARG A N 1
ATOM 853 C CA . ARG A 1 114 ? -5.127 -6.363 -11.648 1.00 90.81 114 ARG A CA 1
ATOM 854 C C . ARG A 1 114 ? -4.395 -5.775 -12.844 1.00 90.81 114 ARG A C 1
ATOM 856 O O . ARG A 1 114 ? -4.810 -4.773 -13.420 1.00 90.81 114 ARG A O 1
ATOM 863 N N . ILE A 1 115 ? -3.301 -6.419 -13.223 1.00 86.69 115 ILE A N 1
ATOM 864 C CA . ILE A 1 115 ? -2.475 -6.011 -14.354 1.00 86.69 115 ILE A CA 1
ATOM 865 C C . ILE A 1 115 ? -2.631 -7.083 -15.422 1.00 86.69 115 ILE A C 1
ATOM 867 O O . ILE A 1 115 ? -2.209 -8.216 -15.210 1.00 86.69 115 ILE A O 1
ATOM 871 N N . ALA A 1 116 ? -3.272 -6.726 -16.538 1.00 82.25 116 ALA A N 1
ATOM 872 C CA . ALA A 1 116 ? -3.665 -7.674 -17.581 1.00 82.25 116 ALA A CA 1
ATOM 873 C C . ALA A 1 116 ? -2.472 -8.428 -18.188 1.00 82.25 116 ALA A C 1
ATOM 875 O O . ALA A 1 116 ? -2.560 -9.625 -18.444 1.00 82.25 116 ALA A O 1
ATOM 876 N N . ASP A 1 117 ? -1.350 -7.732 -18.388 1.00 81.06 117 ASP A N 1
ATOM 877 C CA . ASP A 1 117 ? -0.105 -8.334 -18.856 1.00 81.06 117 ASP A CA 1
ATOM 878 C C . ASP A 1 117 ? 1.006 -8.129 -17.822 1.00 81.06 117 ASP A C 1
ATOM 880 O O . ASP A 1 117 ? 1.701 -7.108 -17.794 1.00 81.06 117 ASP A O 1
ATOM 884 N N . THR A 1 118 ? 1.188 -9.128 -16.960 1.00 77.25 118 THR A N 1
ATOM 885 C CA . THR A 1 118 ? 2.237 -9.119 -15.936 1.00 77.25 118 THR A CA 1
ATOM 886 C C . THR A 1 118 ? 3.646 -9.169 -16.528 1.00 77.25 118 THR A C 1
ATOM 888 O O . THR A 1 118 ? 4.597 -8.868 -15.814 1.00 77.25 118 THR A O 1
ATOM 891 N N . SER A 1 119 ? 3.826 -9.504 -17.814 1.00 77.88 119 SER A N 1
ATOM 892 C CA . SER A 1 119 ? 5.146 -9.468 -18.463 1.00 77.88 119 SER A CA 1
ATOM 893 C C . SER A 1 119 ? 5.664 -8.042 -18.683 1.00 77.88 119 SER A C 1
ATOM 895 O O . SER A 1 119 ? 6.873 -7.833 -18.796 1.00 77.88 119 SER A O 1
ATOM 897 N N . GLN A 1 120 ? 4.767 -7.048 -18.679 1.00 80.62 120 GLN A N 1
ATOM 898 C CA . GLN A 1 120 ? 5.124 -5.629 -18.759 1.00 80.62 120 GLN A CA 1
ATOM 899 C C . GLN A 1 120 ? 5.567 -5.051 -17.412 1.00 80.62 120 GLN A C 1
ATOM 901 O O . GLN A 1 120 ? 6.104 -3.938 -17.371 1.00 80.62 120 GLN A O 1
ATOM 906 N N . LEU A 1 121 ? 5.344 -5.775 -16.308 1.00 82.00 121 LEU A N 1
ATOM 907 C CA . LEU A 1 121 ? 5.734 -5.314 -14.984 1.00 82.00 121 LEU A CA 1
ATOM 908 C C . LEU A 1 121 ? 7.245 -5.255 -14.867 1.00 82.00 121 LEU A C 1
ATOM 910 O O . LEU A 1 121 ? 7.952 -6.252 -15.020 1.00 82.00 121 LEU A O 1
ATOM 914 N N . ARG A 1 122 ? 7.746 -4.072 -14.522 1.00 84.44 122 ARG A N 1
ATOM 915 C CA . ARG A 1 122 ? 9.162 -3.890 -14.229 1.00 84.44 122 ARG A CA 1
ATOM 916 C C . ARG A 1 122 ? 9.365 -3.931 -12.720 1.00 84.44 122 ARG A C 1
ATOM 918 O O . ARG A 1 122 ? 8.842 -3.045 -12.040 1.00 84.44 122 ARG A O 1
ATOM 925 N N . PRO A 1 123 ? 10.097 -4.925 -12.185 1.00 84.06 123 PRO A N 1
ATOM 926 C CA . PRO A 1 123 ? 10.462 -4.918 -10.780 1.00 84.06 123 PRO A CA 1
ATOM 927 C C . PRO A 1 123 ? 11.402 -3.743 -10.511 1.00 84.06 123 PRO A C 1
ATOM 929 O O . PRO A 1 123 ? 12.289 -3.436 -11.311 1.00 84.06 123 PRO A O 1
ATOM 932 N N . VAL A 1 124 ? 11.209 -3.092 -9.375 1.00 83.69 124 VAL A N 1
ATOM 933 C CA . VAL A 1 124 ? 12.089 -2.047 -8.853 1.00 83.69 124 VAL A CA 1
ATOM 934 C C . VAL A 1 124 ? 12.477 -2.398 -7.415 1.00 83.69 124 VAL A C 1
ATOM 936 O O . VAL A 1 124 ? 11.903 -3.300 -6.803 1.00 83.69 124 VAL A O 1
ATOM 939 N N . ALA A 1 125 ? 13.483 -1.707 -6.876 1.00 78.56 125 ALA A N 1
ATOM 940 C CA . ALA A 1 125 ? 13.987 -1.967 -5.529 1.00 78.56 125 ALA A CA 1
ATOM 941 C C . ALA A 1 125 ? 12.863 -1.959 -4.474 1.00 78.56 125 ALA A C 1
ATOM 943 O O . ALA A 1 125 ? 11.930 -1.161 -4.575 1.00 78.56 125 ALA A O 1
ATOM 944 N N . GLY A 1 126 ? 12.972 -2.833 -3.467 1.00 75.31 126 GLY A N 1
ATOM 945 C CA . GLY A 1 126 ? 11.990 -2.951 -2.380 1.00 75.31 126 GLY A CA 1
ATOM 946 C C . GLY A 1 126 ? 10.801 -3.875 -2.671 1.00 75.31 126 GLY A C 1
ATOM 947 O O . GLY A 1 126 ? 9.818 -3.835 -1.940 1.00 75.31 126 GLY A O 1
ATOM 948 N N . GLY A 1 127 ? 10.864 -4.695 -3.727 1.00 80.94 127 GLY A N 1
ATOM 949 C CA . GLY A 1 127 ? 9.777 -5.621 -4.079 1.00 80.94 127 GLY A CA 1
ATOM 950 C C . GLY A 1 127 ? 8.563 -4.936 -4.716 1.00 80.94 127 GLY A C 1
ATOM 951 O O . GLY A 1 127 ? 7.471 -5.499 -4.733 1.00 80.94 127 GLY A O 1
ATOM 952 N N . TYR A 1 128 ? 8.751 -3.720 -5.234 1.00 87.62 128 TYR A N 1
ATOM 953 C CA . TYR A 1 128 ? 7.725 -2.990 -5.969 1.00 87.62 128 TYR A CA 1
ATOM 954 C C . TYR A 1 128 ? 7.785 -3.295 -7.464 1.00 87.62 128 TYR A C 1
ATOM 956 O O . TYR A 1 128 ? 8.812 -3.699 -8.010 1.00 87.62 128 TYR A O 1
ATOM 964 N N . PHE A 1 129 ? 6.687 -3.001 -8.145 1.00 88.75 129 PHE A N 1
ATOM 965 C CA . PHE A 1 129 ? 6.531 -3.101 -9.583 1.00 88.75 129 PHE A CA 1
ATOM 966 C C . PHE A 1 129 ? 6.018 -1.776 -10.136 1.00 88.75 129 PHE A C 1
ATOM 968 O O . PHE A 1 129 ? 5.194 -1.099 -9.518 1.00 88.75 129 PHE A O 1
ATOM 975 N N . VAL A 1 130 ? 6.500 -1.412 -11.320 1.00 89.56 130 VAL A N 1
ATOM 976 C CA . VAL A 1 130 ? 6.032 -0.238 -12.060 1.00 89.56 130 VAL A CA 1
ATOM 977 C C . VAL A 1 130 ? 5.547 -0.645 -13.441 1.00 89.56 130 VAL A C 1
ATOM 979 O O . VAL A 1 130 ? 6.086 -1.568 -14.060 1.00 89.56 130 VAL A O 1
ATOM 982 N N . LEU A 1 131 ? 4.541 0.076 -13.924 1.00 86.94 131 LEU A N 1
ATOM 983 C CA . LEU A 1 131 ? 4.032 -0.054 -15.282 1.00 86.94 131 LEU A CA 1
ATOM 984 C C . LEU A 1 131 ? 4.660 1.026 -16.173 1.00 86.94 131 LEU A C 1
ATOM 986 O O . LEU A 1 131 ? 4.581 2.210 -15.838 1.00 86.94 131 LEU A O 1
ATOM 990 N N . PRO A 1 132 ? 5.308 0.652 -17.291 1.00 84.25 132 PRO A N 1
ATOM 991 C CA . PRO A 1 132 ? 5.835 1.617 -18.244 1.00 84.25 132 PRO A CA 1
ATOM 992 C C . PRO A 1 132 ? 4.735 2.513 -18.840 1.00 84.25 132 PRO A C 1
ATOM 994 O O . PRO A 1 132 ? 3.601 2.058 -19.023 1.00 84.25 132 PRO A O 1
ATOM 997 N N . PRO A 1 133 ? 5.065 3.758 -19.229 1.00 80.75 133 PRO A N 1
ATOM 998 C CA . PRO A 1 133 ? 4.150 4.607 -19.984 1.00 80.75 133 PRO A CA 1
ATOM 999 C C . PRO A 1 133 ? 3.669 3.913 -21.266 1.00 80.75 133 PRO A C 1
ATOM 1001 O O . PRO A 1 133 ? 4.461 3.277 -21.960 1.00 80.75 133 PRO A O 1
ATOM 1004 N N . GLY A 1 134 ? 2.383 4.058 -21.590 1.00 79.50 134 GLY A N 1
ATOM 1005 C CA . GLY A 1 134 ? 1.776 3.446 -22.779 1.00 79.50 134 GLY A CA 1
ATOM 1006 C C . GLY A 1 134 ? 1.271 2.013 -22.582 1.00 79.50 134 GLY A C 1
ATOM 1007 O O . GLY A 1 134 ? 0.744 1.431 -23.527 1.00 79.50 134 GLY A O 1
ATOM 1008 N N . THR A 1 135 ? 1.389 1.454 -21.375 1.00 83.06 135 THR A N 1
ATOM 1009 C CA . THR A 1 135 ? 0.665 0.232 -21.000 1.00 83.06 135 THR A CA 1
ATOM 1010 C C . THR A 1 135 ? -0.793 0.552 -20.649 1.00 83.06 135 THR A C 1
ATOM 1012 O O . THR A 1 135 ? -1.079 1.667 -20.199 1.00 83.06 135 THR A O 1
ATOM 1015 N N . PRO A 1 136 ? -1.734 -0.389 -20.862 1.00 84.75 136 PRO A N 1
ATOM 1016 C CA . PRO A 1 136 ? -3.093 -0.242 -20.359 1.00 84.75 136 PRO A CA 1
ATOM 1017 C C . PRO A 1 136 ? -3.080 0.023 -18.848 1.00 84.75 136 PRO A C 1
ATOM 1019 O O . PRO A 1 136 ? -2.274 -0.587 -18.136 1.00 84.75 136 PRO A O 1
ATOM 1022 N N . PRO A 1 137 ? -3.943 0.923 -18.346 1.00 84.62 137 PRO A N 1
ATOM 1023 C CA . PRO A 1 137 ? -4.033 1.157 -16.916 1.00 84.62 137 PRO A CA 1
ATOM 1024 C C . PRO A 1 137 ? -4.447 -0.141 -16.204 1.00 84.62 137 PRO A C 1
ATOM 1026 O O . PRO A 1 137 ? -5.227 -0.917 -16.761 1.00 84.62 137 PRO A O 1
ATOM 1029 N N . PRO A 1 138 ? -3.947 -0.385 -14.982 1.00 89.19 138 PRO A N 1
ATOM 1030 C CA . PRO A 1 138 ? -4.421 -1.501 -14.183 1.00 89.19 138 PRO A CA 1
ATOM 1031 C C . PRO A 1 138 ? -5.923 -1.390 -13.916 1.00 89.19 138 PRO A C 1
ATOM 1033 O O . PRO A 1 138 ? -6.453 -0.301 -13.687 1.00 89.19 138 PRO A O 1
ATOM 1036 N N . GLU A 1 139 ? -6.591 -2.533 -13.868 1.00 90.31 139 GLU A N 1
ATOM 1037 C CA . GLU A 1 139 ? -8.012 -2.625 -13.547 1.00 90.31 139 GLU A CA 1
ATOM 1038 C C . GLU A 1 139 ? -8.205 -2.657 -12.023 1.00 90.31 139 GLU A C 1
ATOM 1040 O O . GLU A 1 139 ? -7.446 -3.329 -11.318 1.00 90.31 139 GLU A O 1
ATOM 1045 N N . SER A 1 140 ? -9.210 -1.946 -11.494 1.00 88.94 140 SER A N 1
ATOM 1046 C CA . SER A 1 140 ? -9.665 -2.167 -10.109 1.00 88.94 140 SER A CA 1
ATOM 1047 C C . SER A 1 140 ? -10.169 -3.599 -9.967 1.00 88.94 140 SER A C 1
ATOM 1049 O O . SER A 1 140 ? -10.938 -4.078 -10.800 1.00 88.94 140 SER A O 1
ATOM 1051 N N . VAL A 1 141 ? -9.780 -4.269 -8.887 1.00 87.88 141 VAL A N 1
ATOM 1052 C CA . VAL A 1 141 ? -10.431 -5.508 -8.458 1.00 87.88 141 VAL A CA 1
ATOM 1053 C C . VAL A 1 141 ? -11.549 -5.125 -7.492 1.00 87.88 141 VAL A C 1
ATOM 1055 O O . VAL A 1 141 ? -11.265 -4.622 -6.410 1.00 87.88 141 VAL A O 1
ATOM 1058 N N . GLU A 1 142 ? -12.806 -5.325 -7.893 1.00 80.56 142 GLU A N 1
ATOM 1059 C CA . GLU A 1 142 ? -13.970 -4.937 -7.076 1.00 80.56 142 GLU A CA 1
ATOM 1060 C C . GLU A 1 142 ? -14.138 -5.821 -5.834 1.00 80.56 142 GLU A C 1
ATOM 1062 O O . GLU A 1 142 ? -14.454 -5.311 -4.764 1.00 80.56 142 GLU A O 1
ATOM 1067 N N . ASP A 1 143 ? -13.851 -7.118 -5.955 1.00 83.50 143 ASP A N 1
ATOM 1068 C CA . ASP A 1 143 ? -13.905 -8.092 -4.862 1.00 83.50 143 ASP A CA 1
ATOM 1069 C C . ASP A 1 143 ? -12.557 -8.819 -4.755 1.00 83.50 143 ASP A C 1
ATOM 1071 O O . ASP A 1 143 ? -12.410 -9.946 -5.239 1.00 83.50 143 ASP A O 1
ATOM 1075 N N . PRO A 1 144 ? -11.517 -8.164 -4.207 1.00 87.38 144 PRO A N 1
ATOM 1076 C CA . PRO A 1 144 ? -10.277 -8.857 -3.902 1.00 87.38 144 PRO A CA 1
ATOM 1077 C C . PRO A 1 144 ? -10.534 -9.897 -2.806 1.00 87.38 144 PRO A C 1
ATOM 1079 O O . PRO A 1 144 ? -11.449 -9.740 -2.006 1.00 87.38 144 PRO A O 1
ATOM 1082 N N . GLU A 1 145 ? -9.714 -10.945 -2.744 1.00 88.81 145 GLU A N 1
ATOM 1083 C CA . GLU A 1 145 ? -9.712 -11.880 -1.617 1.00 88.81 145 GLU A CA 1
ATOM 1084 C C . GLU A 1 145 ? -8.526 -11.540 -0.710 1.00 88.81 145 GLU A C 1
ATOM 1086 O O . GLU A 1 145 ? -7.384 -11.895 -0.993 1.00 88.81 145 GLU A O 1
ATOM 1091 N N . LEU A 1 146 ? -8.768 -10.792 0.365 1.00 90.69 146 LEU A N 1
ATOM 1092 C CA . LEU A 1 146 ? -7.733 -10.369 1.306 1.00 90.69 146 LEU A CA 1
ATOM 1093 C C . LEU A 1 146 ? -7.777 -11.164 2.611 1.00 90.69 146 LEU A C 1
ATOM 1095 O O . LEU A 1 146 ? -8.838 -11.466 3.157 1.00 90.69 146 LEU A O 1
ATOM 1099 N N . LEU A 1 147 ? -6.599 -11.452 3.159 1.00 89.94 147 LEU A N 1
ATOM 1100 C CA . LEU A 1 147 ? -6.437 -12.146 4.433 1.00 89.94 147 LEU A CA 1
ATOM 1101 C C . LEU A 1 147 ? -5.668 -11.264 5.418 1.00 89.94 147 LEU A C 1
ATOM 1103 O O . LEU A 1 147 ? -4.446 -11.144 5.341 1.00 89.94 147 LEU A O 1
ATOM 1107 N N . GLN A 1 148 ? -6.388 -10.664 6.369 1.00 91.44 148 GLN A N 1
ATOM 1108 C CA . GLN A 1 148 ? -5.792 -9.898 7.466 1.00 91.44 148 GLN A CA 1
ATOM 1109 C C . GLN A 1 148 ? -5.069 -10.822 8.461 1.00 91.44 148 GLN A C 1
ATOM 1111 O O . GLN A 1 148 ? -5.592 -11.863 8.860 1.00 91.44 148 GLN A O 1
ATOM 1116 N N . GLY A 1 149 ? -3.892 -10.410 8.924 1.00 86.12 149 GLY A N 1
ATOM 1117 C CA . GLY A 1 149 ? -3.034 -11.172 9.829 1.00 86.12 149 GLY A CA 1
ATOM 1118 C C . GLY A 1 149 ? -2.195 -12.241 9.136 1.00 86.12 149 GLY A C 1
ATOM 1119 O O . GLY A 1 149 ? -1.688 -13.133 9.822 1.00 86.12 149 GLY A O 1
ATOM 1120 N N . TYR A 1 150 ? -2.064 -12.156 7.811 1.00 86.94 150 TYR A N 1
ATOM 1121 C CA . TYR A 1 150 ? -1.271 -13.052 6.976 1.00 86.94 150 TYR A CA 1
ATOM 1122 C C . TYR A 1 150 ? -0.345 -12.244 6.070 1.00 86.94 150 TYR A C 1
ATOM 1124 O O . TYR A 1 150 ? -0.659 -11.120 5.692 1.00 86.94 150 TYR A O 1
ATOM 1132 N N . LEU A 1 151 ? 0.775 -12.847 5.682 1.00 86.12 151 LEU A N 1
ATOM 1133 C CA . LEU A 1 151 ? 1.629 -12.364 4.599 1.00 86.12 151 LEU A CA 1
ATOM 1134 C C . LEU A 1 151 ? 1.756 -13.451 3.534 1.00 86.12 151 LEU A C 1
ATOM 1136 O O . LEU A 1 151 ? 1.750 -14.640 3.850 1.00 86.12 151 LEU A O 1
ATOM 1140 N N . GLU A 1 152 ? 1.877 -13.052 2.272 1.00 81.06 152 GLU A N 1
ATOM 1141 C CA . GLU A 1 152 ? 2.233 -13.976 1.194 1.00 81.06 152 GLU A CA 1
ATOM 1142 C C . GLU A 1 152 ? 3.689 -14.426 1.397 1.00 81.06 152 GLU A C 1
ATOM 1144 O O . GLU A 1 152 ? 4.592 -13.598 1.537 1.00 81.06 152 GLU A O 1
ATOM 1149 N N . ALA A 1 153 ? 3.933 -15.735 1.460 1.00 67.19 153 ALA A N 1
ATOM 1150 C CA . ALA A 1 153 ? 5.281 -16.277 1.482 1.00 67.19 153 ALA A CA 1
ATOM 1151 C C . ALA A 1 153 ? 5.940 -15.950 0.145 1.00 67.19 153 ALA A C 1
ATOM 1153 O O . ALA A 1 153 ? 5.415 -16.287 -0.918 1.00 67.19 153 ALA A O 1
ATOM 1154 N N . SER A 1 154 ? 7.093 -15.285 0.208 1.00 57.22 154 SER A N 1
ATOM 1155 C CA . SER A 1 154 ? 7.843 -14.852 -0.963 1.00 57.22 154 SER A CA 1
ATOM 1156 C C . SER A 1 154 ? 8.154 -16.033 -1.887 1.00 57.22 154 SER A C 1
ATOM 1158 O O . SER A 1 154 ? 9.139 -16.740 -1.688 1.00 57.22 154 SER A O 1
ATOM 1160 N N . ASN A 1 155 ? 7.351 -16.227 -2.937 1.00 52.03 155 ASN A N 1
ATOM 1161 C CA . ASN A 1 155 ? 7.765 -17.030 -4.091 1.00 52.03 155 ASN A CA 1
ATOM 1162 C C . ASN A 1 155 ? 8.772 -16.255 -4.959 1.00 52.03 155 ASN A C 1
ATOM 1164 O O . ASN A 1 155 ? 9.430 -16.845 -5.815 1.00 52.03 155 ASN A O 1
ATOM 1168 N N . VAL A 1 156 ? 8.910 -14.940 -4.725 1.00 47.88 156 VAL A N 1
ATOM 1169 C CA . VAL A 1 156 ? 9.879 -14.090 -5.410 1.00 47.88 156 VAL A CA 1
ATOM 1170 C C . VAL A 1 156 ? 11.270 -14.575 -5.037 1.00 47.88 156 VAL A C 1
ATOM 1172 O O . VAL A 1 156 ? 11.786 -14.278 -3.962 1.00 47.88 156 VAL A O 1
ATOM 1175 N N . THR A 1 157 ? 11.871 -15.342 -5.941 1.00 40.72 157 THR A N 1
ATOM 1176 C CA . THR A 1 157 ? 13.267 -15.752 -5.890 1.00 40.72 157 THR A CA 1
ATOM 1177 C C . THR A 1 157 ? 14.133 -14.523 -5.570 1.00 40.72 157 THR A C 1
ATOM 1179 O O . THR A 1 157 ? 14.210 -13.622 -6.411 1.00 40.72 157 THR A O 1
ATOM 1182 N N . PRO A 1 158 ? 14.845 -14.466 -4.428 1.00 43.22 158 PRO A N 1
ATOM 1183 C CA . PRO A 1 158 ? 15.726 -13.343 -4.077 1.00 43.22 158 PRO A CA 1
ATOM 1184 C C . PRO A 1 158 ? 16.974 -13.213 -4.974 1.00 43.22 158 PRO A C 1
ATOM 1186 O O . PRO A 1 158 ? 17.966 -12.596 -4.598 1.00 43.22 158 PRO A O 1
ATOM 1189 N N . LEU A 1 159 ? 16.994 -13.812 -6.171 1.00 37.88 159 LEU A N 1
ATOM 1190 C CA . LEU A 1 159 ? 18.215 -13.979 -6.964 1.00 37.88 159 LEU A CA 1
ATOM 1191 C C . LEU A 1 159 ? 18.577 -12.797 -7.875 1.00 37.88 159 LEU A C 1
ATOM 1193 O O . LEU A 1 159 ? 19.341 -12.973 -8.823 1.00 37.88 159 LEU A O 1
ATOM 1197 N N . ARG A 1 160 ? 18.073 -11.588 -7.608 1.00 40.09 160 ARG A N 1
ATOM 1198 C CA . ARG A 1 160 ? 18.560 -10.364 -8.279 1.00 40.09 160 ARG A CA 1
ATOM 1199 C C . ARG A 1 160 ? 18.791 -9.168 -7.350 1.00 40.09 160 ARG A C 1
ATOM 1201 O O . ARG A 1 160 ? 19.047 -8.073 -7.839 1.00 40.09 160 ARG A O 1
ATOM 1208 N N . GLU A 1 161 ? 18.806 -9.363 -6.031 1.00 47.72 161 GLU A N 1
ATOM 1209 C CA . GLU A 1 161 ? 18.995 -8.285 -5.040 1.00 47.72 161 GLU A CA 1
ATOM 1210 C C . GLU A 1 161 ? 20.447 -7.773 -4.880 1.00 47.72 161 GLU A C 1
ATOM 1212 O O . GLU A 1 161 ? 20.785 -7.190 -3.856 1.00 47.72 161 GLU A O 1
ATOM 1217 N N . MET A 1 162 ? 21.331 -7.928 -5.874 1.00 40.25 162 MET A N 1
ATOM 1218 C CA . MET A 1 162 ? 22.746 -7.530 -5.734 1.00 40.25 162 MET A CA 1
ATOM 1219 C C . MET A 1 162 ? 23.271 -6.439 -6.679 1.00 40.25 162 MET A C 1
ATOM 1221 O O . MET A 1 162 ? 24.486 -6.275 -6.723 1.00 40.25 162 MET A O 1
ATOM 1225 N N . VAL A 1 163 ? 22.453 -5.652 -7.401 1.00 46.28 163 VAL A N 1
ATOM 1226 C CA . VAL A 1 163 ? 23.050 -4.611 -8.284 1.00 46.28 163 VAL A CA 1
ATOM 1227 C C . VAL A 1 163 ? 22.654 -3.149 -8.043 1.00 46.28 163 VAL A C 1
ATOM 1229 O O . VAL A 1 163 ? 23.534 -2.308 -8.178 1.00 46.28 163 VAL A O 1
ATOM 1232 N N . ASP A 1 164 ? 21.467 -2.778 -7.562 1.00 44.66 164 ASP A N 1
ATOM 1233 C CA . ASP A 1 164 ? 21.097 -1.341 -7.572 1.00 44.66 164 ASP A CA 1
ATOM 1234 C C . ASP A 1 164 ? 21.035 -0.649 -6.198 1.00 44.66 164 ASP A C 1
ATOM 1236 O O . ASP A 1 164 ? 20.133 0.134 -5.910 1.00 44.66 164 ASP A O 1
ATOM 1240 N N . LEU A 1 165 ? 22.057 -0.861 -5.360 1.00 42.16 165 LEU A N 1
ATOM 1241 C CA . LEU A 1 165 ? 22.316 -0.047 -4.156 1.00 42.16 165 LEU A CA 1
ATOM 1242 C C . LEU A 1 165 ? 23.484 0.942 -4.342 1.00 42.16 165 LEU A C 1
ATOM 1244 O O . LEU A 1 165 ? 24.294 1.125 -3.437 1.00 42.16 165 LEU A O 1
ATOM 1248 N N . VAL A 1 166 ? 23.600 1.598 -5.507 1.00 42.94 166 VAL A N 1
ATOM 1249 C CA . VAL A 1 166 ? 24.689 2.577 -5.749 1.00 42.94 166 VAL A CA 1
ATOM 1250 C C . VAL A 1 166 ? 24.222 3.991 -6.137 1.00 42.94 166 VAL A C 1
ATOM 1252 O O . VAL A 1 166 ? 25.041 4.908 -6.129 1.00 42.94 166 VAL A O 1
ATOM 1255 N N . LEU A 1 167 ? 22.933 4.259 -6.391 1.00 43.91 167 LEU A N 1
ATOM 1256 C CA . LEU A 1 167 ? 22.542 5.570 -6.953 1.00 43.91 167 LEU A CA 1
ATOM 1257 C C . LEU A 1 167 ? 21.698 6.507 -6.076 1.00 43.91 167 LEU A C 1
ATOM 1259 O O . LEU A 1 167 ? 21.582 7.678 -6.429 1.00 43.91 167 LEU A O 1
ATOM 1263 N N . ILE A 1 168 ? 21.192 6.094 -4.909 1.00 43.53 168 ILE A N 1
ATOM 1264 C CA . ILE A 1 168 ? 20.313 6.980 -4.112 1.00 43.53 168 ILE A CA 1
ATOM 1265 C C . ILE A 1 168 ? 21.063 7.814 -3.053 1.00 43.53 168 ILE A C 1
ATOM 1267 O O . ILE A 1 168 ? 20.634 8.928 -2.756 1.00 43.53 168 ILE A O 1
ATOM 1271 N N . SER A 1 169 ? 22.230 7.389 -2.543 1.00 43.12 169 SER A N 1
ATOM 1272 C CA . SER A 1 169 ? 22.934 8.196 -1.521 1.00 43.12 169 SER A CA 1
ATOM 1273 C C . SER A 1 169 ? 23.669 9.420 -2.091 1.00 43.12 169 SER A C 1
ATOM 1275 O O . SER A 1 169 ? 23.815 10.429 -1.403 1.00 43.12 169 SER A O 1
ATOM 1277 N N . ARG A 1 170 ? 24.081 9.392 -3.370 1.00 49.75 170 ARG A N 1
ATOM 1278 C CA . ARG A 1 170 ? 24.841 10.499 -3.979 1.00 49.75 170 ARG A CA 1
ATOM 1279 C C . ARG A 1 170 ? 23.990 11.722 -4.323 1.00 49.75 170 ARG A C 1
ATOM 1281 O O . ARG A 1 170 ? 24.519 12.827 -4.290 1.00 49.75 170 ARG A O 1
ATOM 1288 N N . ALA A 1 171 ? 22.697 11.560 -4.610 1.00 48.00 171 ALA A N 1
ATOM 1289 C CA . ALA A 1 171 ? 21.821 12.693 -4.929 1.00 48.00 171 ALA A CA 1
ATOM 1290 C C . ALA A 1 171 ? 21.474 13.534 -3.684 1.00 48.00 171 ALA A C 1
ATOM 1292 O O . ALA A 1 171 ? 21.442 14.762 -3.759 1.00 48.00 171 ALA A O 1
ATOM 1293 N N . TYR A 1 172 ? 21.299 12.893 -2.522 1.00 47.84 172 TYR A N 1
ATOM 1294 C CA . TYR A 1 172 ? 21.056 13.602 -1.261 1.00 47.84 172 TYR A CA 1
ATOM 1295 C C . TYR A 1 172 ? 22.321 14.286 -0.715 1.00 47.84 172 TYR A C 1
ATOM 1297 O O . TYR A 1 172 ? 22.252 15.451 -0.323 1.00 47.84 172 TYR A O 1
ATOM 1305 N N . GLU A 1 173 ? 23.490 13.632 -0.761 1.00 53.47 173 GLU A N 1
ATOM 1306 C CA . GLU A 1 173 ? 24.756 14.270 -0.354 1.00 53.47 173 GLU A CA 1
ATOM 1307 C C . GLU A 1 173 ? 25.169 15.419 -1.287 1.00 53.47 173 GLU A C 1
ATOM 1309 O O . GLU A 1 173 ? 25.700 16.434 -0.825 1.00 53.47 173 GLU A O 1
ATOM 1314 N N . ALA A 1 174 ? 24.916 15.294 -2.595 1.00 53.12 174 ALA A N 1
ATOM 1315 C CA . ALA A 1 174 ? 25.209 16.357 -3.552 1.00 53.12 174 ALA A CA 1
ATOM 1316 C C . ALA A 1 174 ? 24.348 17.603 -3.295 1.00 53.12 174 ALA A C 1
ATOM 1318 O O . ALA A 1 174 ? 24.887 18.710 -3.262 1.00 53.12 174 ALA A O 1
ATOM 1319 N N . ASN A 1 175 ? 23.047 17.437 -3.027 1.00 50.84 175 ASN A N 1
ATOM 1320 C CA . ASN A 1 175 ? 22.165 18.567 -2.729 1.00 50.84 175 ASN A CA 1
ATOM 1321 C C . ASN A 1 175 ? 22.534 19.271 -1.412 1.00 50.84 175 ASN A C 1
ATOM 1323 O O . ASN A 1 175 ? 22.513 20.500 -1.355 1.00 50.84 175 ASN A O 1
ATOM 1327 N N . GLN A 1 176 ? 22.961 18.539 -0.375 1.00 52.28 176 GLN A N 1
ATOM 1328 C CA . GLN A 1 176 ? 23.391 19.172 0.880 1.00 52.28 176 GLN A CA 1
ATOM 1329 C C . GLN A 1 176 ? 24.732 19.919 0.771 1.00 52.28 176 GLN A C 1
ATOM 1331 O O . GLN A 1 176 ? 24.907 20.949 1.423 1.00 52.28 176 GLN A O 1
ATOM 1336 N N . LYS A 1 177 ? 25.669 19.467 -0.077 1.00 55.97 177 LYS A N 1
ATOM 1337 C CA . LYS A 1 177 ? 26.940 20.183 -0.318 1.00 55.97 177 LYS A CA 1
ATOM 1338 C C . LYS A 1 177 ? 26.768 21.499 -1.075 1.00 55.97 177 LYS A C 1
ATOM 1340 O O . LYS A 1 177 ? 27.545 22.429 -0.859 1.00 55.97 177 LYS A O 1
ATOM 1345 N N . VAL A 1 178 ? 25.771 21.584 -1.955 1.00 59.00 178 VAL A N 1
ATOM 1346 C CA . VAL A 1 178 ? 25.467 22.824 -2.686 1.00 59.00 178 VAL A CA 1
ATOM 1347 C C . VAL A 1 178 ? 24.869 23.865 -1.741 1.00 59.00 178 VAL A C 1
ATOM 1349 O O . VAL A 1 178 ? 25.325 25.006 -1.740 1.00 59.00 178 VAL A O 1
ATOM 1352 N N . ILE A 1 179 ? 23.923 23.468 -0.884 1.00 59.22 179 ILE A N 1
ATOM 1353 C CA . ILE A 1 179 ? 23.278 24.381 0.074 1.00 59.22 179 ILE A CA 1
ATOM 1354 C C . ILE A 1 179 ? 24.296 24.946 1.078 1.00 59.22 179 ILE A C 1
ATOM 1356 O O . ILE A 1 179 ? 24.368 26.162 1.248 1.00 59.22 179 ILE A O 1
ATOM 1360 N N . SER A 1 180 ? 25.158 24.103 1.661 1.00 58.94 180 SER A N 1
ATOM 1361 C CA . SER A 1 180 ? 26.167 24.564 2.630 1.00 58.94 180 SER A CA 1
ATOM 1362 C C . SER A 1 180 ? 27.237 25.474 2.013 1.00 58.94 180 SER A C 1
ATOM 1364 O O . SER A 1 180 ? 27.743 26.384 2.670 1.00 58.94 180 SER A O 1
ATOM 1366 N N . SER A 1 181 ? 27.566 25.276 0.732 1.00 59.12 181 SER A N 1
ATOM 1367 C CA . SER A 1 181 ? 28.526 26.133 0.027 1.00 59.12 181 SER A CA 1
ATOM 1368 C C . SER A 1 181 ? 27.974 27.538 -0.231 1.00 59.12 181 SER A C 1
ATOM 1370 O O . SER A 1 181 ? 28.726 28.508 -0.137 1.00 59.12 181 SER A O 1
ATOM 1372 N N . VAL A 1 182 ? 26.670 27.664 -0.503 1.00 60.50 182 VAL A N 1
ATOM 1373 C CA . VAL A 1 182 ? 25.999 28.964 -0.679 1.00 60.50 182 VAL A CA 1
ATOM 1374 C C . VAL A 1 182 ? 25.924 29.723 0.648 1.00 60.50 182 VAL A C 1
ATOM 1376 O O . VAL A 1 182 ? 26.256 30.908 0.691 1.00 60.50 182 VAL A O 1
ATOM 1379 N N . GLU A 1 183 ? 25.586 29.046 1.747 1.00 57.75 183 GLU A N 1
ATOM 1380 C CA . GLU A 1 183 ? 25.574 29.647 3.091 1.00 57.75 183 GLU A CA 1
ATOM 1381 C C . GLU A 1 183 ? 26.944 30.210 3.485 1.00 57.75 183 GLU A C 1
ATOM 1383 O O . GLU A 1 183 ? 27.054 31.339 3.966 1.00 57.75 183 GLU A O 1
ATOM 1388 N N . HIS A 1 184 ? 28.013 29.467 3.196 1.00 59.75 184 HIS A N 1
ATOM 1389 C CA . HIS A 1 184 ? 29.369 29.894 3.527 1.00 59.75 184 HIS A CA 1
ATOM 1390 C C . HIS A 1 184 ? 29.851 31.088 2.677 1.00 59.75 184 HIS A C 1
ATOM 1392 O O . HIS A 1 184 ? 30.697 31.866 3.122 1.00 59.75 184 HIS A O 1
ATOM 1398 N N . GLN A 1 185 ? 29.314 31.268 1.465 1.00 62.38 185 GLN A N 1
ATOM 1399 C CA . GLN A 1 185 ? 29.582 32.450 0.639 1.00 62.38 185 GLN A CA 1
ATOM 1400 C C . GLN A 1 185 ? 28.818 33.683 1.135 1.00 62.38 185 GLN A C 1
ATOM 1402 O O . GLN A 1 185 ? 29.410 34.759 1.208 1.00 62.38 185 GLN A O 1
ATOM 1407 N N . ILE A 1 186 ? 27.551 33.527 1.536 1.00 63.44 186 ILE A N 1
ATOM 1408 C CA . ILE A 1 186 ? 26.730 34.627 2.067 1.00 63.44 186 ILE A CA 1
ATOM 1409 C C . ILE A 1 186 ? 27.330 35.175 3.369 1.00 63.44 186 ILE A C 1
ATOM 1411 O O . ILE A 1 186 ? 27.485 36.391 3.504 1.00 63.44 186 ILE A O 1
ATOM 1415 N N . GLN A 1 187 ? 27.761 34.299 4.283 1.00 64.12 187 GLN A N 1
ATOM 1416 C CA . GLN A 1 187 ? 28.389 34.724 5.538 1.00 64.12 187 GLN A CA 1
ATOM 1417 C C . GLN A 1 187 ? 29.668 35.539 5.291 1.00 64.12 187 GLN A C 1
ATOM 1419 O O . GLN A 1 187 ? 29.830 36.621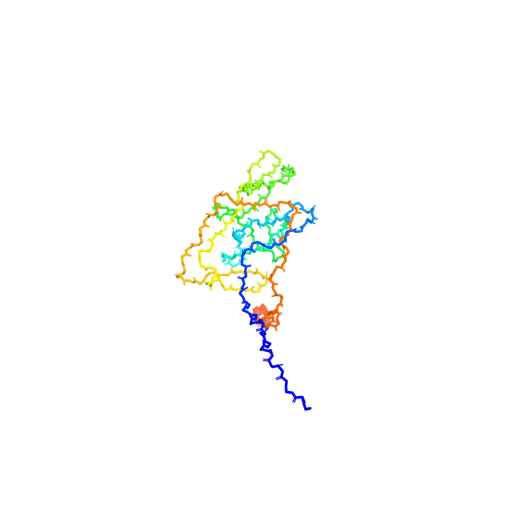 5.847 1.00 64.12 187 GLN A O 1
ATOM 1424 N N . LYS A 1 188 ? 30.536 35.088 4.373 1.00 62.78 188 LYS A N 1
ATOM 1425 C CA . LYS A 1 188 ? 31.770 35.815 4.028 1.00 62.78 188 LYS A CA 1
ATOM 1426 C C . LYS A 1 188 ? 31.521 37.189 3.410 1.00 62.78 188 LYS A C 1
ATOM 1428 O O . LYS A 1 188 ? 32.347 38.079 3.580 1.00 62.78 188 LYS A O 1
ATOM 1433 N N . THR A 1 189 ? 30.423 37.368 2.677 1.00 64.81 189 THR A N 1
ATOM 1434 C CA . THR A 1 189 ? 30.069 38.683 2.120 1.00 64.81 189 THR A CA 1
ATOM 1435 C C . THR A 1 189 ? 29.480 39.629 3.160 1.00 64.81 189 THR A C 1
ATOM 1437 O O . THR A 1 189 ? 29.702 40.831 3.064 1.00 64.81 189 THR A O 1
ATOM 1440 N N . LEU A 1 190 ? 28.777 39.101 4.166 1.00 57.94 190 LEU A N 1
ATOM 1441 C CA . LEU A 1 190 ? 28.259 39.892 5.282 1.00 57.94 190 LEU A CA 1
ATOM 1442 C C . LEU A 1 190 ? 29.388 40.359 6.209 1.00 57.94 190 LEU A C 1
ATOM 1444 O O . LEU A 1 190 ? 29.423 41.531 6.566 1.00 57.94 190 LEU A O 1
ATOM 1448 N N . ASP A 1 191 ? 30.357 39.489 6.503 1.00 60.88 191 ASP A N 1
ATOM 1449 C CA . ASP A 1 191 ? 31.517 39.824 7.343 1.00 60.88 191 ASP A CA 1
ATOM 1450 C C . ASP A 1 191 ? 32.488 40.817 6.671 1.00 60.88 191 ASP A C 1
ATOM 1452 O O . ASP A 1 191 ? 33.301 41.437 7.346 1.00 60.88 191 ASP A O 1
ATOM 1456 N N . ALA A 1 192 ? 32.424 40.977 5.343 1.00 60.31 192 ALA A N 1
ATOM 1457 C CA . ALA A 1 192 ? 33.243 41.934 4.592 1.00 60.31 192 ALA A CA 1
ATOM 1458 C C . ALA A 1 192 ? 32.597 43.329 4.448 1.00 60.31 192 ALA A C 1
ATOM 1460 O O . ALA A 1 192 ? 33.243 44.247 3.942 1.00 60.31 192 ALA A O 1
ATOM 1461 N N . LEU A 1 193 ? 31.325 43.477 4.837 1.00 57.53 193 LEU A N 1
ATOM 1462 C CA . LEU A 1 193 ? 30.552 44.725 4.758 1.00 57.53 193 LEU A CA 1
ATOM 1463 C C . LEU A 1 193 ? 30.233 45.335 6.139 1.00 57.53 193 LEU A C 1
ATOM 1465 O O . LEU A 1 193 ? 29.609 46.397 6.188 1.00 57.53 193 LEU A O 1
ATOM 1469 N N . GLY A 1 194 ? 30.647 44.683 7.231 1.00 48.41 194 GLY A N 1
ATOM 1470 C CA . GLY A 1 194 ? 30.662 45.222 8.599 1.00 48.41 194 GLY A CA 1
ATOM 1471 C C . GLY A 1 194 ? 32.071 45.590 9.041 1.00 48.41 194 GLY A C 1
ATOM 1472 O O . GLY A 1 194 ? 32.181 46.498 9.894 1.00 48.41 194 GLY A O 1
#

Foldseek 3Di:
DDDDDDDPPPDPDPPPDPPQQFFDKDFQQDQQFKAFHGAWWFWWADPVRDIWTARGRQWDQDPQQWIAHPVRTFFAFLVGDGQGDDVVLDGWDQDQQQFIGRNPRTRGGGFIWGFPDCVQWDADPPRITDHDPPGDDTDTDRRIGMDGRIGGDPPPDPVPVPDPPPPPPCVVVVVVVVVVVVVVVVVVVVVVVD

Radius of gyration: 23.83 Å; chains: 1; bounding box: 51×10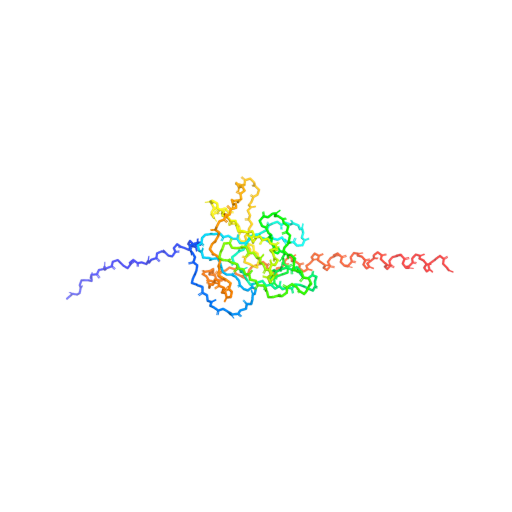2×43 Å